Protein AF-A0AAV0V4K8-F1 (afdb_monomer_lite)

Organism: NCBI:txid86335

Structure (mmCIF, N/CA/C/O backbone):
data_AF-A0AAV0V4K8-F1
#
_entry.id   AF-A0AAV0V4K8-F1
#
loop_
_atom_site.group_PDB
_atom_site.id
_atom_site.type_symbol
_atom_site.label_atom_id
_atom_site.label_alt_id
_atom_site.label_comp_id
_atom_site.label_asym_id
_atom_site.label_entity_id
_atom_site.label_seq_id
_atom_site.pdbx_PDB_ins_code
_atom_site.Cartn_x
_atom_site.Cartn_y
_atom_site.Cartn_z
_atom_site.occupancy
_atom_site.B_iso_or_equiv
_atom_site.auth_seq_id
_atom_site.auth_comp_id
_atom_site.auth_asym_id
_atom_site.auth_atom_id
_atom_site.pdbx_PDB_model_num
ATOM 1 N N . MET A 1 1 ? 15.817 -17.414 -9.334 1.00 59.19 1 MET A N 1
ATOM 2 C CA . MET A 1 1 ? 16.317 -16.068 -8.995 1.00 59.19 1 MET A CA 1
ATOM 3 C C . MET A 1 1 ? 16.742 -16.080 -7.542 1.00 59.19 1 MET A C 1
ATOM 5 O O . MET A 1 1 ? 15.891 -16.007 -6.660 1.00 59.19 1 MET A O 1
ATOM 9 N N . HIS A 1 2 ? 18.036 -16.239 -7.301 1.00 65.25 2 HIS A N 1
ATOM 10 C CA . HIS A 1 2 ? 18.605 -16.171 -5.960 1.00 65.25 2 HIS A CA 1
ATOM 11 C C . HIS A 1 2 ? 19.599 -15.018 -5.945 1.00 65.25 2 HIS A C 1
ATOM 13 O O . HIS A 1 2 ? 20.641 -15.087 -6.594 1.00 65.25 2 HIS A O 1
ATOM 19 N N . LEU A 1 3 ? 19.271 -13.957 -5.207 1.00 64.94 3 LEU A N 1
ATOM 20 C CA . LEU A 1 3 ? 20.060 -12.724 -5.190 1.00 64.94 3 LEU A CA 1
ATOM 21 C C . LEU A 1 3 ? 21.492 -12.936 -4.676 1.00 64.94 3 LEU A C 1
ATOM 23 O O . LEU A 1 3 ? 22.382 -12.173 -5.051 1.00 64.94 3 LEU A O 1
ATOM 27 N N . SER A 1 4 ? 21.704 -13.972 -3.857 1.00 60.19 4 SER A N 1
ATOM 28 C CA . SER A 1 4 ? 22.998 -14.377 -3.297 1.00 60.19 4 SER A CA 1
ATOM 29 C C . SER A 1 4 ? 23.918 -15.071 -4.310 1.00 60.19 4 SER A C 1
ATOM 31 O O . SER A 1 4 ? 25.133 -14.900 -4.249 1.00 60.19 4 SER A O 1
ATOM 33 N N . HIS A 1 5 ? 23.367 -15.816 -5.274 1.00 60.59 5 HIS A N 1
ATOM 34 C CA . HIS A 1 5 ? 24.159 -16.576 -6.251 1.00 60.59 5 HIS A CA 1
ATOM 35 C C . HIS A 1 5 ? 24.480 -15.772 -7.523 1.00 60.59 5 HIS A C 1
ATOM 37 O O . HIS A 1 5 ? 25.484 -16.032 -8.181 1.00 60.59 5 HIS A O 1
ATOM 43 N N . GLU A 1 6 ? 23.680 -14.753 -7.850 1.00 74.06 6 GLU A N 1
ATOM 44 C CA . GLU A 1 6 ? 23.777 -13.976 -9.097 1.00 74.06 6 GLU A CA 1
ATOM 45 C C . GLU A 1 6 ? 24.253 -12.531 -8.839 1.00 74.06 6 GLU A C 1
ATOM 47 O O . GLU A 1 6 ? 23.611 -11.554 -9.230 1.00 74.06 6 GLU A O 1
ATOM 52 N N . ARG A 1 7 ? 25.403 -12.368 -8.164 1.00 76.19 7 ARG A N 1
ATOM 53 C CA . ARG A 1 7 ? 25.916 -11.062 -7.687 1.00 76.19 7 ARG A CA 1
ATOM 54 C C . ARG A 1 7 ? 25.974 -9.972 -8.764 1.00 76.19 7 ARG A C 1
ATOM 56 O O . ARG A 1 7 ? 25.646 -8.816 -8.491 1.00 76.19 7 ARG A O 1
ATOM 63 N N . GLU A 1 8 ? 26.392 -10.317 -9.980 1.00 80.75 8 GLU A N 1
ATOM 64 C CA . GLU A 1 8 ? 26.460 -9.361 -11.089 1.00 80.75 8 GLU A CA 1
ATOM 65 C C . GLU A 1 8 ? 25.064 -8.879 -11.508 1.00 80.75 8 GLU A C 1
ATOM 67 O O . GLU A 1 8 ? 24.850 -7.678 -11.692 1.00 80.75 8 GLU A O 1
ATOM 72 N N . GLN A 1 9 ? 24.092 -9.790 -11.590 1.00 82.44 9 GLN A N 1
ATOM 73 C CA . GLN A 1 9 ? 22.707 -9.442 -11.887 1.00 82.44 9 GLN A CA 1
ATOM 74 C C . GLN A 1 9 ? 22.125 -8.565 -10.775 1.00 82.44 9 GLN A C 1
ATOM 76 O O . GLN A 1 9 ? 21.565 -7.514 -11.077 1.00 82.44 9 GLN A O 1
ATOM 81 N N . THR A 1 10 ? 22.330 -8.922 -9.504 1.00 83.94 10 THR A N 1
ATOM 82 C CA . THR A 1 10 ? 21.908 -8.115 -8.346 1.00 83.94 10 THR A CA 1
ATOM 83 C C . THR A 1 10 ? 22.483 -6.696 -8.411 1.00 83.94 10 THR A C 1
ATOM 85 O O . THR A 1 10 ? 21.748 -5.724 -8.238 1.00 83.94 10 THR A O 1
ATOM 88 N N . CYS A 1 11 ? 23.767 -6.547 -8.754 1.00 85.19 11 CYS A N 1
ATOM 89 C CA . CYS A 1 11 ? 24.412 -5.246 -8.951 1.00 85.19 11 CYS A CA 1
ATOM 90 C C . CYS A 1 11 ? 23.755 -4.430 -10.078 1.00 85.19 11 CYS A C 1
ATOM 92 O O . CYS A 1 11 ? 23.438 -3.252 -9.896 1.00 85.19 11 CYS A O 1
ATOM 94 N N . ARG A 1 12 ? 23.485 -5.042 -11.237 1.00 85.88 12 ARG A N 1
ATOM 95 C CA . ARG A 1 12 ? 22.778 -4.371 -12.344 1.00 85.88 12 ARG A CA 1
ATOM 96 C C . ARG A 1 12 ? 21.362 -3.948 -11.931 1.00 85.88 12 ARG A C 1
ATOM 98 O O . ARG A 1 12 ? 20.949 -2.821 -12.208 1.00 85.88 12 ARG A O 1
ATOM 105 N N . MET A 1 13 ? 20.645 -4.823 -11.227 1.00 88.19 13 MET A N 1
ATOM 106 C CA . MET A 1 13 ? 19.292 -4.563 -10.732 1.00 88.19 13 MET A CA 1
ATOM 107 C C . MET A 1 13 ? 19.249 -3.431 -9.706 1.00 88.19 13 MET A C 1
ATOM 109 O O . MET A 1 13 ? 18.347 -2.597 -9.759 1.00 88.19 13 MET A O 1
ATOM 113 N N . HIS A 1 14 ? 20.252 -3.330 -8.838 1.00 89.19 14 HIS A N 1
ATOM 114 C CA . HIS A 1 14 ? 20.401 -2.206 -7.921 1.00 89.19 14 HIS A CA 1
ATOM 115 C C . HIS A 1 14 ? 20.561 -0.876 -8.632 1.00 89.19 14 HIS A C 1
ATOM 117 O O . HIS A 1 14 ? 19.810 0.053 -8.349 1.00 89.19 14 HIS A O 1
ATOM 123 N N . HIS A 1 15 ? 21.488 -0.787 -9.587 1.00 87.56 15 HIS A N 1
ATOM 124 C CA . HIS A 1 15 ? 21.680 0.440 -10.357 1.00 87.56 15 HIS A CA 1
ATOM 125 C C . HIS A 1 15 ? 20.392 0.839 -11.091 1.00 87.56 15 HIS A C 1
ATOM 127 O O . HIS A 1 15 ? 20.041 2.020 -11.116 1.00 87.56 15 HIS A O 1
ATOM 133 N N . ARG A 1 16 ? 19.647 -0.139 -11.632 1.00 88.56 16 ARG A N 1
ATOM 134 C CA . ARG A 1 16 ? 18.329 0.088 -12.247 1.00 88.56 16 ARG A CA 1
ATOM 135 C C . ARG A 1 16 ? 17.317 0.628 -11.233 1.00 88.56 16 ARG A C 1
ATOM 137 O O . ARG A 1 16 ? 16.663 1.631 -11.506 1.00 88.56 16 ARG A O 1
ATOM 144 N N . ALA A 1 17 ? 17.210 -0.002 -10.065 1.00 90.31 17 ALA A N 1
ATOM 145 C CA . ALA A 1 17 ? 16.278 0.404 -9.018 1.00 90.31 17 ALA A CA 1
ATOM 146 C C . ALA A 1 17 ? 16.607 1.791 -8.448 1.00 90.31 17 ALA A C 1
ATOM 148 O O . ALA A 1 17 ? 15.699 2.599 -8.268 1.00 90.31 17 ALA A O 1
ATOM 149 N N . MET A 1 18 ? 17.886 2.093 -8.213 1.00 88.75 18 MET A N 1
ATOM 150 C CA . MET A 1 18 ? 18.332 3.399 -7.723 1.00 88.75 18 MET A CA 1
ATOM 151 C C . MET A 1 18 ? 18.089 4.503 -8.748 1.00 88.75 18 MET A C 1
ATOM 153 O O . MET A 1 18 ? 17.586 5.557 -8.373 1.00 88.75 18 MET A O 1
ATOM 157 N N . ARG A 1 19 ? 18.350 4.251 -10.039 1.00 89.31 19 ARG A N 1
ATOM 158 C CA . ARG A 1 19 ? 18.000 5.194 -11.112 1.00 89.31 19 ARG A CA 1
ATOM 159 C C . ARG A 1 19 ? 16.501 5.491 -11.118 1.00 89.31 19 ARG A C 1
ATOM 161 O O . ARG A 1 19 ? 16.120 6.653 -11.105 1.00 89.31 19 ARG A O 1
ATOM 168 N N . GLN A 1 20 ? 15.664 4.455 -11.036 1.00 89.50 20 GLN A N 1
ATOM 169 C CA . GLN A 1 20 ? 14.213 4.629 -10.965 1.00 89.50 20 GLN A CA 1
ATOM 170 C C . GLN A 1 20 ? 13.782 5.441 -9.733 1.00 89.50 20 GLN A C 1
ATOM 172 O O . GLN A 1 20 ? 12.915 6.304 -9.847 1.00 89.50 20 GLN A O 1
ATOM 177 N N . ILE A 1 21 ? 14.385 5.198 -8.564 1.00 90.56 21 ILE A N 1
ATOM 178 C CA . ILE A 1 21 ? 14.115 5.984 -7.351 1.00 90.56 21 ILE A CA 1
ATOM 179 C C . ILE A 1 21 ? 14.488 7.452 -7.571 1.00 90.56 21 ILE A C 1
ATOM 181 O O . ILE A 1 21 ? 13.676 8.324 -7.277 1.00 90.56 21 ILE A O 1
ATOM 185 N N . THR A 1 22 ? 15.674 7.734 -8.114 1.00 87.81 22 THR A N 1
ATOM 186 C CA . THR A 1 22 ? 16.129 9.102 -8.401 1.00 87.81 22 THR A CA 1
ATOM 187 C C . THR A 1 22 ? 15.216 9.812 -9.399 1.00 87.81 22 THR A C 1
ATOM 189 O O . THR A 1 22 ? 14.825 10.952 -9.154 1.00 87.81 22 THR A O 1
ATOM 192 N N . ASP A 1 23 ? 14.810 9.139 -10.477 1.00 85.19 23 ASP A N 1
ATOM 193 C CA . ASP A 1 23 ? 13.896 9.700 -11.476 1.00 85.19 23 ASP A CA 1
ATOM 194 C C . ASP A 1 23 ? 12.539 10.051 -10.845 1.00 85.19 23 ASP A C 1
ATOM 196 O O . ASP A 1 23 ? 12.003 11.143 -11.048 1.00 85.19 23 ASP A O 1
ATOM 200 N N . VAL A 1 24 ? 11.997 9.149 -10.019 1.00 87.69 24 VAL A N 1
ATOM 201 C CA . VAL A 1 24 ? 10.725 9.368 -9.318 1.00 87.69 24 VAL A CA 1
ATOM 202 C C . VAL A 1 24 ? 10.842 10.476 -8.271 1.00 87.69 24 VAL A C 1
ATOM 204 O O . VAL A 1 24 ? 9.938 11.306 -8.177 1.00 87.69 24 VAL A O 1
ATOM 207 N N . LEU A 1 25 ? 11.948 10.552 -7.525 1.00 86.12 25 LEU A N 1
ATOM 208 C CA . LEU A 1 25 ? 12.220 11.666 -6.614 1.00 86.12 25 LEU A CA 1
ATOM 209 C C . LEU A 1 25 ? 12.273 12.997 -7.370 1.00 86.12 25 LEU A C 1
ATOM 211 O O . LEU A 1 25 ? 11.663 13.962 -6.920 1.00 86.12 25 LEU A O 1
ATOM 215 N N . GLY A 1 26 ? 12.900 13.046 -8.548 1.00 80.56 26 GLY A N 1
ATOM 216 C CA . GLY A 1 26 ? 12.894 14.229 -9.413 1.00 80.56 26 GLY A CA 1
ATOM 217 C C . GLY A 1 26 ? 11.479 14.669 -9.807 1.00 80.56 26 GLY A C 1
ATOM 218 O O . GLY A 1 26 ? 11.146 15.853 -9.688 1.00 80.56 26 GLY A O 1
ATOM 219 N N . ILE A 1 27 ? 10.616 13.717 -10.183 1.00 79.56 27 ILE A N 1
ATOM 220 C CA . ILE A 1 27 ? 9.192 13.976 -10.464 1.00 79.56 27 ILE A CA 1
ATOM 221 C C . ILE A 1 27 ? 8.488 14.538 -9.219 1.00 79.56 27 ILE A C 1
ATOM 223 O O . ILE A 1 27 ? 7.732 15.505 -9.332 1.00 79.56 27 ILE A O 1
ATOM 227 N N . CYS A 1 28 ? 8.729 13.962 -8.037 1.00 77.19 28 CYS A N 1
ATOM 228 C CA . CYS A 1 28 ? 8.030 14.329 -6.801 1.00 77.19 28 CYS A CA 1
ATOM 229 C C . CYS A 1 28 ? 8.501 15.662 -6.198 1.00 77.19 28 CYS A C 1
ATOM 231 O O . CYS A 1 28 ? 7.675 16.411 -5.678 1.00 77.19 28 CYS A O 1
ATOM 233 N N . LEU A 1 29 ? 9.806 15.946 -6.250 1.00 67.69 29 LEU A N 1
ATOM 234 C CA . LEU A 1 29 ? 10.442 17.069 -5.553 1.00 67.69 29 LEU A CA 1
ATOM 235 C C . LEU A 1 29 ? 10.598 18.312 -6.437 1.00 67.69 29 LEU A C 1
ATOM 237 O O . LEU A 1 29 ? 10.367 19.426 -5.973 1.00 67.69 29 LEU A O 1
ATOM 241 N N . ASN A 1 30 ? 10.963 18.137 -7.711 1.00 60.09 30 ASN A N 1
ATOM 242 C CA . ASN A 1 30 ? 11.445 19.238 -8.555 1.00 60.09 30 ASN A CA 1
ATOM 243 C C . ASN A 1 30 ? 10.480 19.619 -9.687 1.00 60.09 30 ASN A C 1
ATOM 245 O O . ASN A 1 30 ? 10.595 20.704 -10.268 1.00 60.09 30 ASN A O 1
ATOM 249 N N . SER A 1 31 ? 9.513 18.759 -10.016 1.00 57.28 31 SER A N 1
ATOM 250 C CA . SER A 1 31 ? 8.588 19.008 -11.120 1.00 57.28 31 SER A CA 1
ATOM 251 C C . SER A 1 31 ? 7.270 19.617 -10.630 1.00 57.28 31 SER A C 1
ATOM 253 O O . SER A 1 31 ? 6.543 19.063 -9.804 1.00 57.28 31 SER A O 1
ATOM 255 N N . THR A 1 32 ? 6.888 20.773 -11.179 1.00 59.06 32 THR A N 1
ATOM 256 C CA . THR A 1 32 ? 5.479 21.172 -11.093 1.00 59.06 32 THR A CA 1
ATOM 257 C C . THR A 1 32 ? 4.708 20.324 -12.094 1.00 59.06 32 THR A C 1
ATOM 259 O O . THR A 1 32 ? 5.030 20.345 -13.283 1.00 59.06 32 THR A O 1
ATOM 262 N N . ARG A 1 33 ? 3.634 19.663 -11.657 1.00 66.69 33 ARG A N 1
ATOM 263 C CA . ARG A 1 33 ? 2.799 18.794 -12.512 1.00 66.69 33 ARG A CA 1
ATOM 264 C C . ARG A 1 33 ? 2.308 19.475 -13.806 1.00 66.69 33 ARG A C 1
ATOM 266 O O . ARG A 1 33 ? 2.064 18.803 -14.801 1.00 66.69 33 ARG A O 1
ATOM 273 N N . ARG A 1 34 ? 2.218 20.815 -13.814 1.00 56.38 34 ARG A N 1
ATOM 274 C CA . ARG A 1 34 ? 1.877 21.637 -14.993 1.00 56.38 34 ARG A CA 1
ATOM 275 C C . ARG A 1 34 ? 2.987 21.692 -16.056 1.00 56.38 34 ARG A C 1
ATOM 277 O O . ARG A 1 34 ? 2.667 21.679 -17.236 1.00 56.38 34 ARG A O 1
ATOM 284 N N . LYS A 1 35 ? 4.266 21.737 -15.655 1.00 58.00 35 LYS A N 1
ATOM 285 C CA . LYS A 1 35 ? 5.425 21.806 -16.575 1.00 58.00 35 LYS A CA 1
ATOM 286 C C . LYS A 1 35 ? 5.620 20.512 -17.365 1.00 58.00 35 LYS A C 1
ATOM 288 O O . LYS A 1 35 ? 6.110 20.543 -18.482 1.00 58.00 35 LYS A O 1
ATOM 293 N N . GLU A 1 36 ? 5.204 19.388 -16.793 1.00 62.88 36 GLU A N 1
ATOM 294 C CA . GLU A 1 36 ? 5.382 18.059 -17.376 1.00 62.88 36 GLU A CA 1
ATOM 295 C C . GLU A 1 36 ? 4.147 17.511 -18.118 1.00 62.88 36 GLU A C 1
ATOM 297 O O . GLU A 1 36 ? 4.106 16.324 -18.434 1.00 62.88 36 GLU A O 1
ATOM 302 N N . GLN A 1 37 ? 3.139 18.348 -18.394 1.00 73.25 37 GLN A N 1
ATOM 303 C CA . GLN A 1 37 ? 1.920 17.958 -19.124 1.00 73.25 37 GLN A CA 1
ATOM 304 C C . GLN A 1 37 ? 1.151 16.773 -18.492 1.00 73.25 37 GLN A C 1
ATOM 306 O O . GLN A 1 37 ? 0.547 15.954 -19.187 1.00 73.25 37 GLN A O 1
ATOM 311 N N . TRP A 1 38 ? 1.130 16.669 -17.159 1.00 82.75 38 TRP A N 1
ATOM 312 C CA . TRP A 1 38 ? 0.330 15.651 -16.472 1.00 82.75 38 TRP A CA 1
ATOM 313 C C . TRP A 1 38 ? -1.171 15.945 -16.594 1.00 82.75 38 TRP A C 1
ATOM 315 O O . TRP A 1 38 ? -1.650 17.008 -16.195 1.00 82.75 38 TRP A O 1
ATOM 325 N N . SER A 1 39 ? -1.938 14.965 -17.068 1.00 85.69 39 SER A N 1
ATOM 326 C CA . SER A 1 39 ? -3.401 15.008 -17.101 1.00 85.69 39 SER A CA 1
ATOM 327 C C . SER A 1 39 ? -3.977 14.576 -15.754 1.00 85.69 39 SER A C 1
ATOM 329 O O . SER A 1 39 ? -3.739 13.457 -15.300 1.00 85.69 39 SER A O 1
ATOM 331 N N . CYS A 1 40 ? -4.747 15.447 -15.102 1.00 88.00 40 CYS A N 1
ATOM 332 C CA . CYS A 1 40 ? -5.423 15.140 -13.841 1.00 88.00 40 CYS A CA 1
ATOM 333 C C . CYS A 1 40 ? -6.625 14.218 -14.101 1.00 88.00 40 CYS A C 1
ATOM 335 O O . CYS A 1 40 ? -7.561 14.612 -14.790 1.00 88.00 40 CYS A O 1
ATOM 337 N N . LEU A 1 41 ? -6.602 13.001 -13.557 1.00 87.06 41 LEU A N 1
ATOM 338 C CA . LEU A 1 41 ? -7.680 12.016 -13.703 1.00 87.06 41 LEU A CA 1
ATOM 339 C C . LEU A 1 41 ? -8.665 12.040 -12.531 1.00 87.06 41 LEU A C 1
ATOM 341 O O . LEU A 1 41 ? -9.839 11.730 -12.709 1.00 87.06 41 LEU A O 1
ATOM 345 N N . ARG A 1 42 ? -8.174 12.348 -11.326 1.00 86.25 42 ARG A N 1
ATOM 346 C CA . ARG A 1 42 ? -8.964 12.457 -10.094 1.00 86.25 42 ARG A CA 1
ATOM 347 C C . ARG A 1 42 ? -8.278 13.437 -9.148 1.00 86.25 42 ARG A C 1
ATOM 349 O O . ARG A 1 42 ? -7.053 13.422 -9.050 1.00 86.25 42 ARG A O 1
ATOM 356 N N . ARG A 1 43 ? -9.057 14.254 -8.447 1.00 86.56 43 ARG A N 1
ATOM 357 C CA . ARG A 1 43 ? -8.577 15.106 -7.358 1.00 86.56 43 ARG A CA 1
ATOM 358 C C . ARG A 1 43 ? -9.656 15.182 -6.290 1.00 86.56 43 ARG A C 1
ATOM 360 O O . ARG A 1 43 ? -10.694 15.797 -6.513 1.00 86.56 43 ARG A O 1
ATOM 367 N N . ASP A 1 44 ? -9.362 14.581 -5.151 1.00 84.62 44 ASP A N 1
ATOM 368 C CA . ASP A 1 44 ? -10.126 14.703 -3.918 1.00 84.62 44 ASP A CA 1
ATOM 369 C C . ASP A 1 44 ? -9.328 15.587 -2.936 1.00 84.62 44 ASP A C 1
ATOM 371 O O . ASP A 1 44 ? -8.240 16.064 -3.256 1.00 84.62 44 ASP A O 1
ATOM 375 N N . LYS A 1 45 ? -9.854 15.837 -1.728 1.00 79.31 45 LYS A N 1
ATOM 376 C CA . LYS A 1 45 ? -9.217 16.741 -0.747 1.00 79.31 45 LYS A CA 1
ATOM 377 C C . LYS A 1 45 ? -7.779 16.339 -0.380 1.00 79.31 45 LYS A C 1
ATOM 379 O O . LYS A 1 45 ? -6.958 17.214 -0.124 1.00 79.31 45 LYS A O 1
ATOM 384 N N . HIS A 1 46 ? -7.506 15.037 -0.324 1.00 80.38 46 HIS A N 1
ATOM 385 C CA . HIS A 1 46 ? -6.211 14.490 0.086 1.00 80.38 46 HIS A CA 1
ATOM 386 C C . HIS A 1 46 ? -5.577 13.605 -0.996 1.00 80.38 46 HIS A C 1
ATOM 388 O O . HIS A 1 46 ? -4.364 13.634 -1.134 1.00 80.38 46 HIS A O 1
ATOM 394 N N . GLU A 1 47 ? -6.371 12.893 -1.806 1.00 88.69 47 GLU A N 1
ATOM 395 C CA . GLU A 1 47 ? -5.889 11.979 -2.852 1.00 88.69 47 GLU A CA 1
ATOM 396 C C . GLU A 1 47 ? -5.974 12.615 -4.247 1.00 88.69 47 GLU A C 1
ATOM 398 O O . GLU A 1 47 ? -7.030 13.080 -4.679 1.00 88.69 47 GLU A O 1
ATOM 403 N N . GLU A 1 48 ? -4.883 12.565 -5.003 1.00 91.12 48 GLU A N 1
ATOM 404 C CA . GLU A 1 48 ? -4.816 13.043 -6.381 1.00 91.12 48 GLU A CA 1
ATOM 405 C C . GLU A 1 48 ? -4.230 11.970 -7.295 1.00 91.12 48 GLU A C 1
ATOM 407 O O . GLU A 1 48 ? -3.277 11.287 -6.928 1.00 91.12 48 GLU A O 1
ATOM 412 N N . LEU A 1 49 ? -4.766 11.842 -8.510 1.00 91.50 49 LEU A N 1
ATOM 413 C CA . LEU A 1 49 ? -4.278 10.921 -9.531 1.00 91.50 49 LEU A CA 1
ATOM 414 C C . LEU A 1 49 ? -4.044 11.657 -10.843 1.00 91.50 49 LEU A C 1
ATOM 416 O O . LEU A 1 49 ? -4.948 12.284 -11.401 1.00 91.50 49 LEU A O 1
ATOM 420 N N . TYR A 1 50 ? -2.854 11.465 -11.388 1.00 89.62 50 TYR A N 1
ATOM 421 C CA . TYR A 1 50 ? -2.419 12.016 -12.656 1.00 89.62 50 TYR A CA 1
ATOM 422 C C . TYR A 1 50 ? -1.976 10.911 -13.608 1.00 89.62 50 TYR A C 1
ATOM 424 O O . TYR A 1 50 ? -1.542 9.840 -13.181 1.00 89.62 50 TYR A O 1
ATOM 432 N N . ALA A 1 51 ? -2.059 11.194 -14.905 1.00 88.69 51 ALA A N 1
ATOM 433 C CA . ALA A 1 51 ? -1.472 10.370 -15.947 1.00 88.69 51 ALA A CA 1
ATOM 434 C C . ALA A 1 51 ? -0.674 11.211 -16.942 1.00 88.69 51 ALA A C 1
ATOM 436 O O . ALA A 1 51 ? -1.085 12.314 -17.302 1.00 88.69 51 ALA A O 1
ATOM 437 N N . LYS A 1 52 ? 0.442 10.667 -17.418 1.00 85.12 52 LYS A N 1
ATOM 438 C CA . LYS A 1 52 ? 1.267 11.250 -18.477 1.00 85.12 52 LYS A CA 1
ATOM 439 C C . LYS A 1 52 ? 1.514 10.189 -19.539 1.00 85.12 52 LYS A C 1
ATOM 441 O O . LYS A 1 52 ? 1.819 9.042 -19.208 1.00 85.12 52 LYS A O 1
ATOM 446 N N . ARG A 1 53 ? 1.328 10.564 -20.802 1.00 78.31 53 ARG A N 1
ATOM 447 C CA . ARG A 1 53 ? 1.650 9.722 -21.958 1.00 78.31 53 ARG A CA 1
ATOM 448 C C . ARG A 1 53 ? 2.964 10.201 -22.553 1.00 78.31 53 ARG A C 1
ATOM 450 O O . ARG A 1 53 ? 3.221 11.401 -22.543 1.00 78.31 53 ARG A O 1
ATOM 457 N N . THR A 1 54 ? 3.787 9.281 -23.039 1.00 70.56 54 THR A N 1
ATOM 458 C CA . THR A 1 54 ? 4.970 9.632 -23.829 1.00 70.56 54 THR A CA 1
ATOM 459 C C . THR A 1 54 ? 4.672 9.441 -25.310 1.00 70.56 54 THR A C 1
ATOM 461 O O . THR A 1 54 ? 4.225 8.373 -25.737 1.00 70.56 54 THR A O 1
ATOM 464 N N . ASP A 1 55 ? 4.930 10.483 -26.097 1.00 56.62 55 ASP A N 1
ATOM 465 C CA . ASP A 1 55 ? 4.787 10.451 -27.550 1.00 56.62 55 ASP A CA 1
ATOM 466 C C . ASP A 1 55 ? 6.060 9.863 -28.169 1.00 56.62 55 ASP A C 1
ATOM 468 O O . ASP A 1 55 ? 6.964 10.576 -28.595 1.00 56.62 55 ASP A O 1
ATOM 472 N N . GLN A 1 56 ? 6.164 8.535 -28.193 1.00 53.25 56 GLN A N 1
ATOM 473 C CA . GLN A 1 56 ? 7.108 7.850 -29.076 1.00 53.25 56 GLN A CA 1
ATOM 474 C C . GLN A 1 56 ? 6.326 7.093 -30.144 1.00 53.25 56 GLN A C 1
ATOM 476 O O . GLN A 1 56 ? 5.822 6.011 -29.871 1.00 53.25 56 GLN A O 1
ATOM 481 N N . GLY A 1 57 ? 6.208 7.726 -31.320 1.00 47.41 57 GLY A N 1
ATOM 482 C CA . GLY A 1 57 ? 6.122 7.216 -32.705 1.00 47.41 57 GLY A CA 1
ATOM 483 C C . GLY A 1 57 ? 5.542 5.840 -33.069 1.00 47.41 57 GLY A C 1
ATOM 484 O O . GLY A 1 57 ? 5.707 5.431 -34.212 1.00 47.41 57 GLY A O 1
ATOM 485 N N . VAL A 1 58 ? 4.881 5.106 -32.178 1.00 46.25 58 VAL A N 1
ATOM 486 C CA . VAL A 1 58 ? 4.370 3.759 -32.440 1.00 46.25 58 VAL A CA 1
ATOM 487 C C . VAL A 1 58 ? 2.859 3.778 -32.287 1.00 46.25 58 VAL A C 1
ATOM 489 O O . VAL A 1 58 ? 2.324 4.015 -31.204 1.00 46.25 58 VAL A O 1
ATOM 492 N N . ILE A 1 59 ? 2.181 3.471 -33.391 1.00 43.69 59 ILE A N 1
ATOM 493 C CA . ILE A 1 59 ? 0.734 3.585 -33.634 1.00 43.69 59 ILE A CA 1
ATOM 494 C C . ILE A 1 59 ? -0.133 2.768 -32.635 1.00 43.69 59 ILE A C 1
ATOM 496 O O . ILE A 1 59 ? -1.349 2.893 -32.643 1.00 43.69 59 ILE A O 1
ATOM 500 N N . ASN A 1 60 ? 0.456 2.005 -31.697 1.00 46.50 60 ASN A N 1
ATOM 501 C CA . ASN A 1 60 ? -0.263 1.225 -30.674 1.00 46.50 60 ASN A CA 1
ATOM 502 C C . ASN A 1 60 ? 0.406 1.134 -29.271 1.00 46.50 60 ASN A C 1
ATOM 504 O O . ASN A 1 60 ? -0.038 0.331 -28.447 1.00 46.50 60 ASN A O 1
ATOM 508 N N . GLY A 1 61 ? 1.445 1.928 -28.953 1.00 51.31 61 GLY A N 1
ATOM 509 C CA . GLY A 1 61 ? 2.397 1.582 -27.872 1.00 51.31 61 GLY A CA 1
ATOM 510 C C . GLY A 1 61 ? 2.817 2.654 -26.854 1.00 51.31 61 GLY A C 1
ATOM 511 O O . GLY A 1 61 ? 3.813 2.439 -26.177 1.00 51.31 61 GLY A O 1
ATOM 512 N N . SER A 1 62 ? 2.119 3.788 -26.708 1.00 57.53 62 SER A N 1
ATOM 513 C CA . SER A 1 62 ? 2.561 4.861 -25.791 1.00 57.53 62 SER A CA 1
ATOM 514 C C . SER A 1 62 ? 2.686 4.388 -24.330 1.00 57.53 62 SER A C 1
ATOM 516 O O . SER A 1 62 ? 1.697 3.883 -23.768 1.00 57.53 62 SER A O 1
ATOM 518 N N . SER A 1 63 ? 3.839 4.620 -23.693 1.00 64.94 63 SER A N 1
ATOM 519 C CA . SER A 1 63 ? 4.010 4.416 -22.251 1.00 64.94 63 SER A CA 1
ATOM 520 C C . SER A 1 63 ? 3.088 5.334 -21.471 1.00 64.94 63 SER A C 1
ATOM 522 O O . SER A 1 63 ? 2.868 6.492 -21.840 1.00 64.94 63 SER A O 1
ATOM 524 N N . ILE A 1 64 ? 2.532 4.807 -20.382 1.00 75.00 64 ILE A N 1
ATOM 525 C CA . ILE A 1 64 ? 1.687 5.588 -19.484 1.00 75.00 64 ILE A CA 1
ATOM 526 C C . ILE A 1 64 ? 2.295 5.550 -18.097 1.00 75.00 64 ILE A C 1
ATOM 528 O O . ILE A 1 64 ? 2.482 4.481 -17.510 1.00 75.00 64 ILE A O 1
ATOM 532 N N . TYR A 1 65 ? 2.540 6.746 -17.582 1.00 86.00 65 TYR A N 1
ATOM 533 C CA . TYR A 1 65 ? 2.921 6.983 -16.207 1.00 86.00 65 TYR A CA 1
ATOM 534 C C . TYR A 1 65 ? 1.671 7.361 -15.431 1.00 86.00 65 TYR A C 1
ATOM 536 O O . TYR A 1 65 ? 0.924 8.244 -15.857 1.00 86.00 65 TYR A O 1
ATOM 544 N N . TYR A 1 66 ? 1.452 6.711 -14.295 1.00 90.81 66 TYR A N 1
ATOM 545 C CA . TYR A 1 66 ? 0.489 7.154 -13.297 1.00 90.81 66 TYR A CA 1
ATOM 546 C C . TYR A 1 66 ? 1.242 7.706 -12.100 1.00 90.81 66 TYR A C 1
ATOM 548 O O . TYR A 1 66 ? 2.186 7.074 -11.637 1.00 90.81 66 TYR A O 1
ATOM 556 N N . LEU A 1 67 ? 0.791 8.850 -11.598 1.00 92.31 67 LEU A N 1
ATOM 557 C CA . LEU A 1 67 ? 1.267 9.454 -10.361 1.00 92.31 67 LEU A CA 1
ATOM 558 C C . LEU A 1 67 ? 0.066 9.617 -9.435 1.00 92.31 67 LEU A C 1
ATOM 560 O O . LEU A 1 67 ? -0.856 10.369 -9.756 1.00 92.31 67 LEU A O 1
ATOM 564 N N . ALA A 1 68 ? 0.077 8.918 -8.307 1.00 93.44 68 ALA A N 1
ATOM 565 C CA . ALA A 1 68 ? -0.875 9.129 -7.228 1.00 93.44 68 ALA A CA 1
ATOM 566 C C . ALA A 1 68 ? -0.181 9.846 -6.070 1.00 93.44 68 ALA A C 1
ATOM 568 O O . ALA A 1 68 ? 0.943 9.497 -5.714 1.00 93.44 68 ALA A O 1
ATOM 569 N N . VAL A 1 69 ? -0.840 10.840 -5.486 1.00 92.81 69 VAL A N 1
ATOM 570 C CA . VAL A 1 69 ? -0.330 11.581 -4.329 1.00 92.81 69 VAL A CA 1
ATOM 571 C C . VAL A 1 69 ? -1.397 11.601 -3.250 1.00 92.81 69 VAL A C 1
ATOM 573 O O . VAL A 1 69 ? -2.572 11.777 -3.561 1.00 92.81 69 VAL A O 1
ATOM 576 N N . ASN A 1 70 ? -0.994 11.391 -2.001 1.00 94.31 70 ASN A N 1
ATOM 577 C CA . ASN A 1 70 ? -1.878 11.498 -0.848 1.00 94.31 70 ASN A CA 1
ATOM 578 C C . ASN A 1 70 ? -1.134 12.036 0.379 1.00 94.31 70 ASN A C 1
ATOM 580 O O . ASN A 1 70 ? 0.097 12.062 0.411 1.00 94.31 70 ASN A O 1
ATOM 584 N N . GLU A 1 71 ? -1.877 12.426 1.406 1.00 93.56 71 GLU A N 1
ATOM 585 C CA . GLU A 1 71 ? -1.349 12.640 2.751 1.00 93.56 71 GLU A CA 1
ATOM 586 C C . GLU A 1 71 ? -1.875 11.563 3.700 1.00 93.56 71 GLU A C 1
ATOM 588 O O . GLU A 1 71 ? -3.022 11.133 3.583 1.00 93.56 71 GLU A O 1
ATOM 593 N N . ALA A 1 72 ? -1.036 11.136 4.640 1.00 93.56 72 ALA A N 1
ATOM 594 C CA . ALA A 1 72 ? -1.387 10.146 5.652 1.00 93.56 72 ALA A CA 1
ATOM 595 C C . ALA A 1 72 ? -1.049 10.650 7.056 1.00 93.56 72 ALA A C 1
ATOM 597 O O . ALA A 1 72 ? 0.040 11.178 7.290 1.00 93.56 72 ALA A O 1
ATOM 598 N N . SER A 1 73 ? -1.973 10.445 7.991 1.00 94.56 73 SER A N 1
ATOM 599 C CA . SER A 1 73 ? -1.839 10.812 9.405 1.00 94.56 73 SER A CA 1
ATOM 600 C C . SER A 1 73 ? -1.295 9.635 10.226 1.00 94.56 73 SER A C 1
ATOM 602 O O . SER A 1 73 ? -2.008 9.040 11.033 1.00 94.56 73 SER A O 1
ATOM 604 N N . CYS A 1 74 ? -0.045 9.246 9.970 1.00 94.62 74 CYS A N 1
ATOM 605 C CA . CYS A 1 74 ? 0.658 8.173 10.686 1.00 94.62 74 CYS A CA 1
ATOM 606 C C . CYS A 1 74 ? 2.157 8.483 10.812 1.00 94.62 74 CYS A C 1
ATOM 608 O O . CYS A 1 74 ? 2.666 9.369 10.124 1.00 94.62 74 CYS A O 1
ATOM 610 N N . GLY A 1 75 ? 2.851 7.805 11.724 1.00 92.75 75 GLY A N 1
ATOM 611 C CA . GLY A 1 75 ? 4.268 8.020 12.009 1.00 92.75 75 GLY A CA 1
ATOM 612 C C . GLY A 1 75 ? 5.197 7.443 10.941 1.00 92.75 75 GLY A C 1
ATOM 613 O O . GLY A 1 75 ? 4.894 6.429 10.312 1.00 92.75 75 GLY A O 1
ATOM 614 N N . PHE A 1 76 ? 6.365 8.069 10.764 1.00 94.31 76 PHE A N 1
ATOM 615 C CA . PHE A 1 76 ? 7.389 7.612 9.817 1.00 94.31 76 PHE A CA 1
ATOM 616 C C . PHE A 1 76 ? 7.871 6.188 10.127 1.00 94.31 76 PHE A C 1
ATOM 618 O O . PHE A 1 76 ? 7.883 5.342 9.238 1.00 94.31 76 PHE A O 1
ATOM 625 N N . GLU A 1 77 ? 8.192 5.908 11.393 1.00 93.56 77 GLU A N 1
ATOM 626 C CA . GLU A 1 77 ? 8.630 4.576 11.834 1.00 93.56 77 GLU A CA 1
ATOM 627 C C . GLU A 1 77 ? 7.522 3.530 11.667 1.00 93.56 77 GLU A C 1
ATOM 629 O O . GLU A 1 77 ? 7.777 2.405 11.257 1.00 93.56 77 GLU A O 1
ATOM 634 N N . GLU A 1 78 ? 6.265 3.904 11.922 1.00 94.38 78 GLU A N 1
ATOM 635 C CA . GLU A 1 78 ? 5.131 2.993 11.744 1.00 94.38 78 GLU A CA 1
ATOM 636 C C . GLU A 1 78 ? 4.943 2.628 10.257 1.00 94.38 78 GLU A C 1
ATOM 638 O O . GLU A 1 78 ? 4.670 1.474 9.921 1.00 94.38 78 GLU A O 1
ATOM 643 N N . ALA A 1 79 ? 5.126 3.597 9.351 1.00 96.38 79 ALA A N 1
ATOM 644 C CA . ALA A 1 79 ? 5.120 3.354 7.912 1.00 96.38 79 ALA A CA 1
ATOM 645 C C . ALA A 1 79 ? 6.327 2.517 7.463 1.00 96.38 79 ALA A C 1
ATOM 647 O O . ALA A 1 79 ? 6.165 1.626 6.630 1.00 96.38 79 ALA A O 1
ATOM 648 N N . PHE A 1 80 ? 7.514 2.766 8.021 1.00 95.44 80 PHE A N 1
ATOM 649 C CA . PHE A 1 80 ? 8.702 1.953 7.768 1.00 95.44 80 PHE A CA 1
ATOM 650 C C . PHE A 1 80 ? 8.481 0.496 8.183 1.00 95.44 80 PHE A C 1
ATOM 652 O O . PHE A 1 80 ? 8.671 -0.391 7.356 1.00 95.44 80 PHE A O 1
ATOM 659 N N . ASN A 1 81 ? 7.990 0.255 9.399 1.00 93.38 81 ASN A N 1
ATOM 660 C CA . ASN A 1 81 ? 7.734 -1.089 9.921 1.00 93.38 81 ASN A CA 1
ATOM 661 C C . ASN A 1 81 ? 6.720 -1.871 9.077 1.00 93.38 81 ASN A C 1
ATOM 663 O O . ASN A 1 81 ? 6.859 -3.077 8.920 1.00 93.38 81 ASN A O 1
ATOM 667 N N . LEU A 1 82 ? 5.719 -1.198 8.499 1.00 95.00 82 LEU A N 1
ATOM 668 C CA . LEU A 1 82 ? 4.780 -1.838 7.574 1.00 95.00 82 LEU A CA 1
ATOM 669 C C . LEU A 1 82 ? 5.431 -2.202 6.226 1.00 95.00 82 LEU A C 1
ATOM 671 O O . LEU A 1 82 ? 5.063 -3.209 5.625 1.00 95.00 82 LEU A O 1
ATOM 675 N N . LEU A 1 83 ? 6.308 -1.341 5.698 1.00 95.94 83 LEU A N 1
ATOM 676 C CA . LEU A 1 83 ? 6.896 -1.487 4.358 1.00 95.94 83 LEU A CA 1
ATOM 677 C C . LEU A 1 83 ? 8.164 -2.350 4.339 1.00 95.94 83 LEU A C 1
ATOM 679 O O . LEU A 1 83 ? 8.544 -2.855 3.280 1.00 95.94 83 LEU A O 1
ATOM 683 N N . HIS A 1 84 ? 8.826 -2.491 5.483 1.00 93.19 84 HIS A N 1
ATOM 684 C CA . HIS A 1 84 ? 9.949 -3.387 5.689 1.00 93.19 84 HIS A CA 1
ATOM 685 C C . HIS A 1 84 ? 9.446 -4.810 5.943 1.00 93.19 84 HIS A C 1
ATOM 687 O O . HIS A 1 84 ? 8.509 -5.027 6.706 1.00 93.19 84 HIS A O 1
ATOM 693 N N . PHE A 1 85 ? 10.069 -5.786 5.291 1.00 92.94 85 PHE A N 1
ATOM 694 C CA . PHE A 1 85 ? 9.780 -7.199 5.502 1.00 92.94 85 PHE A CA 1
ATOM 695 C C . PHE A 1 85 ? 11.053 -8.028 5.345 1.00 92.94 85 PHE A C 1
ATOM 697 O O . PHE A 1 85 ? 11.897 -7.716 4.506 1.00 92.94 85 PHE A O 1
ATOM 704 N N . ASP A 1 86 ? 11.164 -9.111 6.104 1.00 91.25 86 ASP A N 1
ATOM 705 C CA . ASP A 1 86 ? 12.246 -10.099 6.018 1.00 91.25 86 ASP A CA 1
ATOM 706 C C . ASP A 1 86 ? 11.745 -11.526 5.743 1.00 91.25 86 ASP A C 1
ATOM 708 O O . ASP A 1 86 ? 12.529 -12.444 5.499 1.00 91.25 86 ASP A O 1
ATOM 712 N N . SER A 1 87 ? 10.423 -11.702 5.721 1.00 93.62 87 SER A N 1
ATOM 713 C CA . SER A 1 87 ? 9.760 -12.991 5.586 1.00 93.62 87 SER A CA 1
ATOM 714 C C . SER A 1 87 ? 8.578 -12.927 4.619 1.00 93.62 87 SER A C 1
ATOM 716 O O . SER A 1 87 ? 7.975 -11.880 4.365 1.00 93.62 87 SER A O 1
ATOM 718 N N . THR A 1 88 ? 8.194 -14.091 4.085 1.00 95.50 88 THR A N 1
ATOM 719 C CA . THR A 1 88 ? 7.001 -14.207 3.231 1.00 95.50 88 THR A CA 1
ATOM 720 C C . THR A 1 88 ? 5.724 -13.811 3.981 1.00 95.50 88 THR A C 1
ATOM 722 O O . THR A 1 88 ? 4.829 -13.223 3.375 1.00 95.50 88 THR A O 1
ATOM 725 N N . ALA A 1 89 ? 5.633 -14.091 5.285 1.00 93.56 89 ALA A N 1
ATOM 726 C CA . ALA A 1 89 ? 4.477 -13.729 6.105 1.00 93.56 89 ALA A CA 1
ATOM 727 C C . ALA A 1 89 ? 4.301 -12.203 6.202 1.00 93.56 89 ALA A C 1
ATOM 729 O O . ALA A 1 89 ? 3.224 -11.694 5.885 1.00 93.56 89 ALA A O 1
ATOM 730 N N . GLN A 1 90 ? 5.368 -11.469 6.531 1.00 93.81 90 GLN A N 1
ATOM 731 C CA . GLN A 1 90 ? 5.346 -10.002 6.580 1.00 93.81 90 GLN A CA 1
ATOM 732 C C . GLN A 1 90 ? 5.068 -9.384 5.204 1.00 93.81 90 GLN A C 1
ATOM 734 O O . GLN A 1 90 ? 4.216 -8.503 5.084 1.00 93.81 90 GLN A O 1
ATOM 739 N N . PHE A 1 91 ? 5.700 -9.895 4.139 1.00 95.94 91 PHE A N 1
ATOM 740 C CA . PHE A 1 91 ? 5.424 -9.435 2.774 1.00 95.94 91 PHE A CA 1
ATO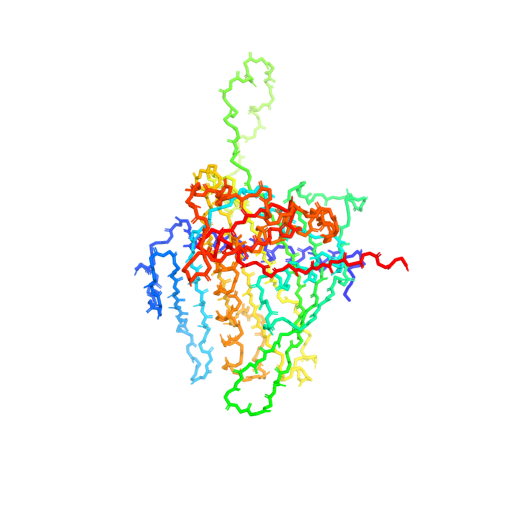M 741 C C . PHE A 1 91 ? 3.942 -9.613 2.401 1.00 95.94 91 PHE A C 1
ATOM 743 O O . PHE A 1 91 ? 3.306 -8.691 1.882 1.00 95.94 91 PHE A O 1
ATOM 750 N N . ARG A 1 92 ? 3.360 -10.784 2.698 1.00 95.94 92 ARG A N 1
ATOM 751 C CA . ARG A 1 92 ? 1.931 -11.059 2.482 1.00 95.94 92 ARG A CA 1
ATOM 752 C C . ARG A 1 92 ? 1.047 -10.119 3.292 1.00 95.94 92 ARG A C 1
ATOM 754 O O . ARG A 1 92 ? 0.067 -9.615 2.743 1.00 95.94 92 ARG A O 1
ATOM 761 N N . LEU A 1 93 ? 1.384 -9.864 4.557 1.00 93.38 93 LEU A N 1
ATOM 762 C CA . LEU A 1 93 ? 0.646 -8.946 5.421 1.00 93.38 93 LEU A CA 1
ATOM 763 C C . LEU A 1 93 ? 0.648 -7.524 4.847 1.00 93.38 93 LEU A C 1
ATOM 765 O O . LEU A 1 93 ? -0.430 -6.971 4.618 1.00 93.38 93 LEU A O 1
ATOM 769 N N . MET A 1 94 ? 1.824 -6.975 4.526 1.00 95.31 94 MET A N 1
ATOM 770 C CA . MET A 1 94 ? 1.977 -5.661 3.888 1.00 95.31 94 MET A CA 1
ATOM 771 C C . MET A 1 94 ? 1.112 -5.568 2.624 1.00 95.31 94 MET A C 1
ATOM 773 O O . MET A 1 94 ? 0.272 -4.672 2.491 1.00 95.31 94 MET A O 1
ATOM 777 N N . MET A 1 95 ? 1.264 -6.528 1.706 1.00 95.69 95 MET A N 1
ATOM 778 C CA . MET A 1 95 ? 0.516 -6.547 0.450 1.00 95.69 95 MET A CA 1
ATOM 779 C C . MET A 1 95 ? -0.994 -6.648 0.675 1.00 95.69 95 MET A C 1
ATOM 781 O O . MET A 1 95 ? -1.772 -5.971 -0.007 1.00 95.69 95 MET A O 1
ATOM 785 N N . LYS A 1 96 ? -1.432 -7.461 1.643 1.00 93.94 96 LYS A N 1
ATOM 786 C CA . LYS A 1 96 ? -2.849 -7.637 1.960 1.00 93.94 96 LYS A CA 1
ATOM 787 C C . LYS A 1 96 ? -3.460 -6.379 2.562 1.00 93.94 96 LYS A C 1
ATOM 789 O O . LYS A 1 96 ? -4.579 -6.028 2.192 1.00 93.94 96 LYS A O 1
ATOM 794 N N . LEU A 1 97 ? -2.744 -5.691 3.448 1.00 94.06 97 LEU A N 1
ATOM 795 C CA . LEU A 1 97 ? -3.215 -4.456 4.073 1.00 94.06 97 LEU A CA 1
ATOM 796 C C . LEU A 1 97 ? -3.293 -3.297 3.066 1.00 94.06 97 LEU A C 1
ATOM 798 O O . LEU A 1 97 ? -4.281 -2.559 3.060 1.00 94.06 97 LEU A O 1
ATOM 802 N N . LEU A 1 98 ? -2.311 -3.173 2.167 1.00 94.75 98 LEU A N 1
ATOM 803 C CA . LEU A 1 98 ? -2.286 -2.112 1.153 1.00 94.75 98 LEU A CA 1
ATOM 804 C C . LEU A 1 98 ? -3.266 -2.366 -0.000 1.00 94.75 98 LEU A C 1
ATOM 806 O O . LEU A 1 98 ? -4.018 -1.475 -0.399 1.00 94.75 98 LEU A O 1
ATOM 810 N N . HIS A 1 99 ? -3.288 -3.584 -0.544 1.00 93.12 99 HIS A N 1
ATOM 811 C CA . HIS A 1 99 ? -3.995 -3.886 -1.794 1.00 93.12 99 HIS A CA 1
ATOM 812 C C . HIS A 1 99 ? -5.287 -4.697 -1.605 1.00 93.12 99 HIS A C 1
ATOM 814 O O . HIS A 1 99 ? -6.111 -4.776 -2.520 1.00 93.12 99 HIS A O 1
ATOM 820 N N . GLY A 1 100 ? -5.532 -5.254 -0.417 1.00 90.50 100 GLY A N 1
ATOM 821 C CA . GLY A 1 100 ? -6.805 -5.867 -0.043 1.00 90.50 100 GLY A CA 1
ATOM 822 C C . GLY A 1 100 ? -7.214 -7.036 -0.939 1.00 90.50 100 GLY A C 1
ATOM 823 O O . GLY A 1 100 ? -6.582 -8.091 -0.948 1.00 90.50 100 GLY A O 1
ATOM 824 N N . ARG A 1 101 ? -8.328 -6.869 -1.658 1.00 88.88 101 ARG A N 1
ATOM 825 C CA . ARG A 1 101 ? -8.873 -7.893 -2.567 1.00 88.88 101 ARG A CA 1
ATOM 826 C C . ARG A 1 101 ? -8.130 -7.994 -3.895 1.00 88.88 101 ARG A C 1
ATOM 828 O O . ARG A 1 101 ? -8.291 -8.987 -4.585 1.00 88.88 101 ARG A O 1
ATOM 835 N N . ASP A 1 102 ? -7.381 -6.955 -4.265 1.00 90.06 102 ASP A N 1
ATOM 836 C CA . ASP A 1 102 ? -6.654 -6.946 -5.531 1.00 90.06 102 ASP A CA 1
ATOM 837 C C . ASP A 1 102 ? -5.407 -7.857 -5.445 1.00 90.06 102 ASP A C 1
ATOM 839 O O . ASP A 1 102 ? -4.967 -8.399 -6.455 1.00 90.06 102 ASP A O 1
ATOM 843 N N . PHE A 1 103 ? -4.878 -8.081 -4.233 1.00 92.75 103 PHE A N 1
ATOM 844 C CA . PHE A 1 103 ? -3.804 -9.033 -3.941 1.00 92.75 103 PHE A CA 1
ATOM 845 C C . PHE A 1 103 ? -4.366 -10.404 -3.534 1.00 92.75 103 PHE A C 1
ATOM 847 O O . PHE A 1 103 ? -5.137 -10.506 -2.571 1.00 92.75 103 PHE A O 1
ATOM 854 N N . LYS A 1 104 ? -3.949 -11.451 -4.258 1.00 91.88 104 LYS A N 1
ATOM 855 C CA . LYS A 1 104 ? -4.314 -12.846 -3.979 1.00 91.88 104 LYS A CA 1
ATOM 856 C C . LYS A 1 104 ? -3.319 -13.509 -3.030 1.00 91.88 104 LYS A C 1
ATOM 858 O O . LYS A 1 104 ? -3.713 -13.973 -1.968 1.00 91.88 104 LYS A O 1
ATOM 863 N N . ASP A 1 105 ? -2.053 -13.558 -3.440 1.00 93.81 105 ASP A N 1
ATOM 864 C CA . ASP A 1 105 ? -0.959 -14.196 -2.705 1.00 93.81 105 ASP A CA 1
ATOM 865 C C . ASP A 1 105 ? 0.402 -13.675 -3.197 1.00 93.81 105 ASP A C 1
ATOM 867 O O . ASP A 1 105 ? 0.497 -13.091 -4.279 1.00 93.81 105 ASP A O 1
ATOM 871 N N . GLY A 1 106 ? 1.466 -13.911 -2.436 1.00 94.25 106 GLY A N 1
ATOM 872 C CA . GLY A 1 106 ? 2.834 -13.588 -2.805 1.00 94.25 106 GLY A CA 1
ATOM 873 C C . GLY A 1 106 ? 3.871 -14.321 -1.962 1.00 94.25 106 GLY A C 1
ATOM 874 O O . GLY A 1 106 ? 3.534 -14.998 -0.997 1.00 94.25 106 GLY A O 1
ATOM 875 N N . ALA A 1 107 ? 5.134 -14.206 -2.359 1.00 95.19 107 ALA A N 1
ATOM 876 C CA . ALA A 1 107 ? 6.259 -14.855 -1.704 1.00 95.19 107 ALA A CA 1
ATOM 877 C C . ALA A 1 107 ? 7.520 -13.991 -1.785 1.00 95.19 107 ALA A C 1
ATOM 879 O O . ALA A 1 107 ? 7.793 -13.372 -2.820 1.00 95.19 107 ALA A O 1
ATOM 880 N N . LEU A 1 108 ? 8.299 -14.017 -0.705 1.00 94.75 108 LEU A N 1
ATOM 881 C CA . LEU A 1 108 ? 9.691 -13.592 -0.697 1.00 94.75 108 LEU A CA 1
ATOM 882 C C . LEU A 1 108 ? 10.530 -14.741 -1.269 1.00 94.75 108 LEU A C 1
ATOM 884 O O . LEU A 1 108 ? 10.621 -15.802 -0.660 1.00 94.75 108 LEU A O 1
ATOM 888 N N . LEU A 1 109 ? 11.085 -14.554 -2.466 1.00 92.56 109 LEU A N 1
ATOM 889 C CA . LEU A 1 109 ? 11.842 -15.590 -3.179 1.00 92.56 109 LEU A CA 1
ATOM 890 C C . LEU A 1 109 ? 13.290 -15.667 -2.695 1.00 92.56 109 LEU A C 1
ATOM 892 O O . LEU A 1 109 ? 13.871 -16.742 -2.603 1.00 92.56 109 LEU A O 1
ATOM 896 N N . SER A 1 110 ? 13.889 -14.508 -2.447 1.00 90.56 110 SER A N 1
ATOM 897 C CA . SER A 1 110 ? 15.265 -14.375 -1.986 1.00 90.56 110 SER A CA 1
ATOM 898 C C . SER A 1 110 ? 15.448 -12.977 -1.413 1.00 90.56 110 SER A C 1
ATOM 900 O O . SER A 1 110 ? 14.850 -12.021 -1.902 1.00 90.56 110 SER A O 1
ATOM 902 N N . MET A 1 111 ? 16.277 -12.848 -0.390 1.00 86.25 111 MET A N 1
ATOM 903 C CA . MET A 1 111 ? 16.664 -11.573 0.197 1.00 86.25 111 MET A CA 1
ATOM 904 C C . MET A 1 111 ? 18.152 -11.635 0.505 1.00 86.25 111 MET A C 1
ATOM 906 O O . MET A 1 111 ? 18.657 -12.698 0.859 1.00 86.25 111 MET A O 1
ATOM 910 N N . HIS A 1 112 ? 18.850 -10.516 0.359 1.00 72.00 112 HIS A N 1
ATOM 911 C CA . HIS A 1 112 ? 20.235 -10.429 0.801 1.00 72.00 112 HIS A CA 1
ATOM 912 C C . HIS A 1 112 ? 20.248 -9.996 2.270 1.00 72.00 112 HIS A C 1
ATOM 914 O O . HIS A 1 112 ? 19.807 -8.890 2.589 1.00 72.00 112 HIS A O 1
ATOM 920 N N . THR A 1 113 ? 20.711 -10.864 3.169 1.00 57.56 113 THR A N 1
ATOM 921 C CA . THR A 1 113 ? 20.871 -10.534 4.591 1.00 57.56 113 THR A CA 1
ATOM 922 C C . THR A 1 113 ? 22.201 -9.817 4.830 1.00 57.56 113 THR A C 1
ATOM 924 O O . THR A 1 113 ? 23.100 -9.793 3.988 1.00 57.56 113 THR A O 1
ATOM 927 N N . LYS A 1 114 ? 22.307 -9.159 5.984 1.00 53.56 114 LYS A N 1
ATOM 928 C CA . LYS A 1 114 ? 23.413 -8.270 6.372 1.00 53.56 114 LYS A CA 1
ATOM 929 C C . LYS A 1 114 ? 24.778 -8.980 6.477 1.00 53.56 114 LYS A C 1
ATOM 931 O O . LYS A 1 114 ? 25.804 -8.304 6.424 1.00 53.56 114 LYS A O 1
ATOM 936 N N . GLU A 1 115 ? 24.808 -10.309 6.589 1.00 48.69 115 GLU A N 1
ATOM 937 C CA . GLU A 1 115 ? 26.034 -11.101 6.797 1.00 48.69 115 GLU A CA 1
ATOM 938 C C . GLU A 1 115 ? 26.882 -11.308 5.527 1.00 48.69 115 GLU A C 1
ATOM 940 O O . GLU A 1 115 ? 28.099 -11.425 5.634 1.00 48.69 115 GLU A O 1
ATOM 945 N N . ASP A 1 116 ? 26.308 -11.210 4.323 1.00 51.16 116 ASP A N 1
ATOM 946 C CA . ASP A 1 116 ? 27.026 -11.429 3.046 1.00 51.16 116 ASP A CA 1
ATOM 947 C C . ASP A 1 116 ? 27.814 -10.186 2.537 1.00 51.16 116 ASP A C 1
ATOM 949 O O . ASP A 1 116 ? 28.259 -10.097 1.386 1.00 51.16 116 ASP A O 1
ATOM 953 N N . SER A 1 117 ? 28.003 -9.173 3.389 1.00 50.31 117 SER A N 1
ATOM 954 C CA . SER A 1 117 ? 28.437 -7.814 3.018 1.00 50.31 117 SER A CA 1
ATOM 955 C C . SER A 1 117 ? 29.955 -7.647 2.832 1.00 50.31 117 SER A C 1
ATOM 957 O O . SER A 1 117 ? 30.592 -6.878 3.547 1.00 50.31 117 SER A O 1
ATOM 959 N N . LEU A 1 118 ? 30.560 -8.287 1.827 1.00 48.31 118 LEU A N 1
ATOM 960 C CA . LEU A 1 118 ? 31.986 -8.088 1.491 1.00 48.31 118 LEU A CA 1
ATOM 961 C C . LEU A 1 118 ? 32.266 -7.044 0.388 1.00 48.31 118 LEU A C 1
ATOM 963 O O . LEU A 1 118 ? 33.343 -7.082 -0.198 1.00 48.31 118 LEU A O 1
ATOM 967 N N . ARG A 1 119 ? 31.340 -6.114 0.078 1.00 49.00 119 ARG A N 1
ATOM 968 C CA . ARG A 1 119 ? 31.617 -4.801 -0.582 1.00 49.00 119 ARG A CA 1
ATOM 969 C C . ARG A 1 119 ? 30.330 -3.978 -0.811 1.00 49.00 119 ARG A C 1
ATOM 971 O O . ARG A 1 119 ? 29.538 -4.330 -1.679 1.00 49.00 119 ARG A O 1
ATOM 978 N N . ASN A 1 120 ? 30.214 -2.857 -0.089 1.00 53.53 120 ASN A N 1
ATOM 979 C CA . ASN A 1 120 ? 29.504 -1.602 -0.415 1.00 53.53 120 ASN A CA 1
ATOM 980 C C . ASN A 1 120 ? 28.042 -1.650 -0.895 1.00 53.53 120 ASN A C 1
ATOM 982 O O . ASN A 1 120 ? 27.761 -1.383 -2.061 1.00 53.53 120 ASN A O 1
ATOM 986 N N . TRP A 1 121 ? 27.113 -1.831 0.044 1.00 53.75 121 TRP A N 1
ATOM 987 C CA . TRP A 1 121 ? 25.705 -1.436 -0.091 1.00 53.75 121 TRP A CA 1
ATOM 988 C C . TRP A 1 121 ? 25.355 -0.690 1.197 1.00 53.75 121 TRP A C 1
ATOM 990 O O . TRP A 1 121 ? 25.647 -1.185 2.285 1.00 53.75 121 TRP A O 1
ATOM 1000 N N . THR A 1 122 ? 24.896 0.557 1.094 1.00 55.31 122 THR A N 1
ATOM 1001 C CA . THR A 1 122 ? 24.759 1.455 2.252 1.00 55.31 122 THR A CA 1
ATOM 1002 C C . THR A 1 122 ? 23.794 0.861 3.287 1.00 55.31 122 THR A C 1
ATOM 1004 O O . THR A 1 122 ? 22.822 0.208 2.916 1.00 55.31 122 THR A O 1
ATOM 1007 N N . MET A 1 123 ? 24.053 1.074 4.587 1.00 58.66 123 MET A N 1
ATOM 1008 C CA . MET A 1 123 ? 23.329 0.417 5.701 1.00 58.66 123 MET A CA 1
ATOM 1009 C C . MET A 1 123 ? 21.806 0.670 5.744 1.00 58.66 123 MET A C 1
ATOM 1011 O O . MET A 1 123 ? 21.103 0.080 6.555 1.00 58.66 123 MET A O 1
ATOM 1015 N N . ASP A 1 124 ? 21.312 1.547 4.882 1.00 76.31 124 ASP A N 1
ATOM 1016 C CA . ASP A 1 124 ? 19.947 2.052 4.748 1.00 76.31 124 ASP A CA 1
ATOM 1017 C C . ASP A 1 124 ? 19.194 1.464 3.531 1.00 76.31 124 ASP A C 1
ATOM 1019 O O . ASP A 1 124 ? 18.130 1.970 3.165 1.00 76.31 124 ASP A O 1
ATOM 1023 N N . THR A 1 125 ? 19.764 0.458 2.851 1.00 87.31 125 THR A N 1
ATOM 1024 C CA . THR A 1 125 ? 19.201 -0.135 1.626 1.00 87.31 125 THR A CA 1
ATOM 1025 C C . THR A 1 125 ? 18.981 -1.640 1.777 1.00 87.31 125 THR A C 1
ATOM 1027 O O . THR A 1 125 ? 19.911 -2.382 2.077 1.00 87.31 125 THR A O 1
ATOM 1030 N N . GLN A 1 126 ? 17.759 -2.101 1.512 1.00 89.62 126 GLN A N 1
ATOM 1031 C CA . GLN A 1 126 ? 17.369 -3.512 1.504 1.00 89.62 126 GLN A CA 1
ATOM 1032 C C . GLN A 1 126 ? 16.967 -3.942 0.091 1.00 89.62 126 GLN A C 1
ATOM 1034 O O . GLN A 1 126 ? 16.266 -3.203 -0.605 1.00 89.62 126 GLN A O 1
ATOM 1039 N N . HIS A 1 127 ? 17.363 -5.157 -0.299 1.00 91.94 127 HIS A N 1
ATOM 1040 C CA . HIS A 1 127 ? 16.986 -5.770 -1.571 1.00 91.94 127 HIS A CA 1
ATOM 1041 C C . HIS A 1 127 ? 16.336 -7.135 -1.386 1.00 91.94 127 HIS A C 1
ATOM 1043 O O . HIS A 1 127 ? 16.860 -7.990 -0.666 1.00 91.94 127 HIS A O 1
ATOM 1049 N N . ALA A 1 128 ? 15.247 -7.359 -2.114 1.00 93.38 128 ALA A N 1
ATOM 1050 C CA . ALA A 1 128 ? 14.542 -8.629 -2.150 1.00 93.38 128 ALA A CA 1
ATOM 1051 C C . ALA A 1 128 ? 14.073 -8.980 -3.565 1.00 93.38 128 ALA A C 1
ATOM 1053 O O . ALA A 1 128 ? 13.751 -8.119 -4.377 1.00 93.38 128 ALA A O 1
ATOM 1054 N N . ALA A 1 129 ? 13.991 -10.269 -3.860 1.00 94.06 129 ALA A N 1
ATOM 1055 C CA . ALA A 1 129 ? 13.268 -10.801 -4.998 1.00 94.06 129 ALA A CA 1
ATOM 1056 C C . ALA A 1 129 ? 11.896 -11.253 -4.500 1.00 94.06 129 ALA A C 1
ATOM 1058 O O . ALA A 1 129 ? 11.804 -12.112 -3.623 1.00 94.06 129 ALA A O 1
ATOM 1059 N N . VAL A 1 130 ? 10.829 -10.691 -5.059 1.00 94.62 130 VAL A N 1
ATOM 1060 C CA . VAL A 1 130 ? 9.455 -10.977 -4.634 1.00 94.62 130 VAL A CA 1
ATOM 1061 C C . VAL A 1 130 ? 8.595 -11.406 -5.812 1.00 94.62 130 VAL A C 1
ATOM 1063 O O . VAL A 1 130 ? 8.779 -10.952 -6.942 1.00 94.62 130 VAL A O 1
ATOM 1066 N N . ARG A 1 131 ? 7.620 -12.271 -5.537 1.00 93.50 131 ARG A N 1
ATOM 1067 C CA . ARG A 1 131 ? 6.553 -12.652 -6.466 1.00 93.50 131 ARG A CA 1
ATOM 1068 C C . ARG A 1 131 ? 5.213 -12.317 -5.845 1.00 93.50 131 ARG A C 1
ATOM 1070 O O . ARG A 1 131 ? 5.004 -12.612 -4.673 1.00 93.50 131 ARG A O 1
ATOM 1077 N N . PHE A 1 132 ? 4.268 -11.813 -6.626 1.00 92.94 132 PHE A N 1
ATOM 1078 C CA . PHE A 1 132 ? 2.877 -11.762 -6.194 1.00 92.94 132 PHE A CA 1
ATOM 1079 C C . PHE A 1 132 ? 1.888 -11.999 -7.329 1.00 92.94 132 PHE A C 1
ATOM 1081 O O . PHE A 1 132 ? 2.189 -11.823 -8.507 1.00 92.94 132 PHE A O 1
ATOM 1088 N N . THR A 1 133 ? 0.690 -12.423 -6.943 1.00 90.94 133 THR A N 1
ATOM 1089 C CA . THR A 1 133 ? -0.445 -12.657 -7.826 1.00 90.94 133 THR A CA 1
ATOM 1090 C C . THR A 1 133 ? -1.488 -11.578 -7.582 1.00 90.94 133 THR A C 1
ATOM 1092 O O . THR A 1 133 ? -1.956 -11.387 -6.455 1.00 90.94 133 THR A O 1
ATOM 1095 N N . TYR A 1 134 ? -1.839 -10.864 -8.646 1.00 88.38 134 TYR A N 1
ATOM 1096 C CA . TYR A 1 134 ? -2.768 -9.741 -8.611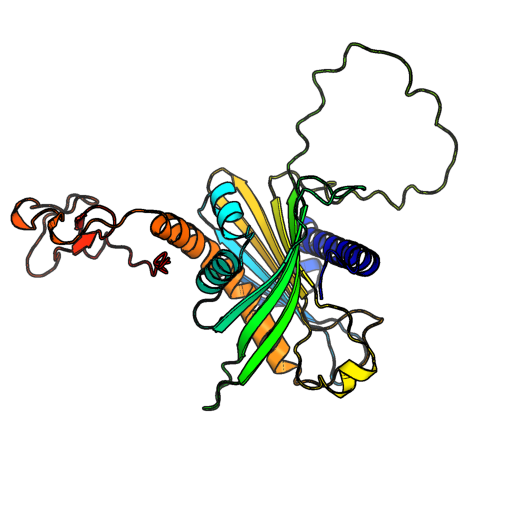 1.00 88.38 134 TYR A CA 1
ATOM 1097 C C . TYR A 1 134 ? -3.992 -10.035 -9.478 1.00 88.38 134 TYR A C 1
ATOM 1099 O O . TYR A 1 134 ? -3.866 -10.576 -10.580 1.00 88.38 134 TYR A O 1
ATOM 1107 N N . HIS A 1 135 ? -5.180 -9.673 -9.002 1.00 85.38 135 HIS A N 1
ATOM 1108 C CA . HIS A 1 135 ? -6.416 -9.868 -9.752 1.00 85.38 135 HIS A CA 1
ATOM 1109 C C . HIS A 1 135 ? -6.616 -8.765 -10.803 1.00 85.38 135 HIS A C 1
ATOM 1111 O O . HIS A 1 135 ? -6.543 -7.565 -10.505 1.00 85.38 135 HIS A O 1
ATOM 1117 N N . ASP A 1 136 ? -6.939 -9.164 -12.038 1.00 71.62 136 ASP A N 1
ATOM 1118 C CA . ASP A 1 136 ? -7.498 -8.273 -13.056 1.00 71.62 136 ASP A CA 1
ATOM 1119 C C . ASP A 1 136 ? -9.030 -8.339 -13.044 1.00 71.62 136 ASP A C 1
ATOM 1121 O O . ASP A 1 136 ? -9.654 -9.187 -13.682 1.00 71.62 136 ASP A O 1
ATOM 1125 N N . HIS A 1 137 ? -9.650 -7.429 -12.289 1.00 65.19 137 HIS A N 1
ATOM 1126 C CA . HIS A 1 137 ? -11.103 -7.273 -12.219 1.00 65.19 137 HIS A CA 1
ATOM 1127 C C . HIS A 1 137 ? -11.645 -6.563 -13.475 1.00 65.19 137 HIS A C 1
ATOM 1129 O O . HIS A 1 137 ? -12.072 -5.407 -13.412 1.00 65.19 137 HIS A O 1
ATOM 1135 N N . ARG A 1 138 ? -11.609 -7.214 -14.643 1.00 59.66 138 ARG A N 1
ATOM 1136 C CA . ARG A 1 138 ? -12.352 -6.719 -15.816 1.00 59.66 138 ARG A CA 1
ATOM 1137 C C . ARG A 1 138 ? -13.845 -7.042 -15.688 1.00 59.66 138 ARG A C 1
ATOM 1139 O O . ARG A 1 138 ? -14.230 -7.974 -15.000 1.00 59.66 138 ARG A O 1
ATOM 1146 N N . LYS A 1 139 ? -14.682 -6.271 -16.395 1.00 47.56 139 LYS A N 1
ATOM 1147 C CA . LYS A 1 139 ? -16.163 -6.327 -16.422 1.00 47.56 139 LYS A CA 1
ATOM 1148 C C . LYS A 1 139 ? -16.793 -7.653 -16.913 1.00 47.56 139 LYS A C 1
ATOM 1150 O O . LYS A 1 139 ? -17.997 -7.680 -17.133 1.00 47.56 139 LYS A O 1
ATOM 1155 N N . SER A 1 140 ? -16.031 -8.726 -17.109 1.00 46.53 140 SER A N 1
ATOM 1156 C CA . SER A 1 140 ? -16.562 -10.028 -17.529 1.00 46.53 140 SER A CA 1
ATOM 1157 C C . SER A 1 140 ? -16.306 -11.044 -16.424 1.00 46.53 140 SER A C 1
ATOM 1159 O O . SER A 1 140 ? -15.305 -10.934 -15.726 1.00 46.53 140 SER A O 1
ATOM 1161 N N . LEU A 1 141 ? -17.208 -12.006 -16.259 1.00 52.09 141 LEU A N 1
ATOM 1162 C CA . LEU A 1 141 ? -17.344 -12.973 -15.156 1.00 52.09 141 LEU A CA 1
ATOM 1163 C C . LEU A 1 141 ? -16.119 -13.895 -14.897 1.00 52.09 141 LEU A C 1
ATOM 1165 O O . LEU A 1 141 ? -16.228 -14.862 -14.152 1.00 52.09 141 LEU A O 1
ATOM 1169 N N . LEU A 1 142 ? -14.950 -13.602 -15.476 1.00 54.84 142 LEU A N 1
ATOM 1170 C CA . LEU A 1 142 ? -13.701 -14.348 -15.350 1.00 54.84 142 LEU A CA 1
ATOM 1171 C C . LEU A 1 142 ? -12.621 -13.472 -14.694 1.00 54.84 142 LEU A C 1
ATOM 1173 O O . LEU A 1 142 ? -12.115 -12.520 -15.293 1.00 54.84 142 LEU A O 1
ATOM 1177 N N . LEU A 1 143 ? -12.249 -13.812 -13.457 1.00 57.31 143 LEU A N 1
ATOM 1178 C CA . LEU A 1 143 ? -11.089 -13.241 -12.770 1.00 57.31 143 LEU A CA 1
ATOM 1179 C C . LEU A 1 143 ? -9.820 -13.761 -13.443 1.00 57.31 143 LEU A C 1
ATOM 1181 O O . LEU A 1 143 ? -9.491 -14.938 -13.318 1.00 57.31 143 LEU A O 1
ATOM 1185 N N . ARG A 1 144 ? -9.091 -12.890 -14.142 1.00 72.94 144 ARG A N 1
ATOM 1186 C CA . ARG A 1 144 ? -7.780 -13.253 -14.681 1.00 72.94 144 ARG A CA 1
ATOM 1187 C C . ARG A 1 144 ? -6.695 -12.890 -13.680 1.00 72.94 144 ARG A C 1
ATOM 1189 O O . ARG A 1 144 ? -6.608 -11.747 -13.233 1.00 72.94 144 ARG A O 1
ATOM 1196 N N . GLU A 1 145 ? -5.879 -13.869 -13.326 1.00 82.56 145 GLU A N 1
ATOM 1197 C CA . GLU A 1 145 ? -4.754 -13.695 -12.414 1.00 82.56 145 GLU A CA 1
ATOM 1198 C C . GLU A 1 145 ? -3.506 -13.282 -13.186 1.00 82.56 145 GLU A C 1
ATOM 1200 O O . GLU A 1 145 ? -3.268 -13.736 -14.305 1.00 82.56 145 GLU A O 1
ATOM 1205 N N . GLN A 1 146 ? -2.736 -12.370 -12.600 1.00 82.62 146 GLN A N 1
ATOM 1206 C CA . GLN A 1 146 ? -1.471 -11.903 -13.146 1.00 82.62 146 GLN A CA 1
ATOM 1207 C C . GLN A 1 146 ? -0.363 -12.214 -12.154 1.00 82.62 146 GLN A C 1
ATOM 1209 O O . GLN A 1 146 ? -0.401 -11.744 -11.017 1.00 82.62 146 GLN A O 1
ATOM 1214 N N . HIS A 1 147 ? 0.612 -13.005 -12.594 1.00 86.19 147 HIS A N 1
ATOM 1215 C CA . HIS A 1 147 ? 1.782 -13.360 -11.802 1.00 86.19 147 HIS A CA 1
ATOM 1216 C C . HIS A 1 147 ? 2.924 -12.402 -12.131 1.00 86.19 147 HIS A C 1
ATOM 1218 O O . HIS A 1 147 ? 3.406 -12.339 -13.265 1.00 86.19 147 HIS A O 1
ATOM 1224 N N . LEU A 1 148 ? 3.342 -11.642 -11.127 1.00 86.62 148 LEU A N 1
ATOM 1225 C CA . LEU A 1 148 ? 4.349 -10.603 -11.256 1.00 86.62 148 LEU A CA 1
ATOM 1226 C C . LEU A 1 148 ? 5.547 -10.934 -10.379 1.00 86.62 148 LEU A C 1
ATOM 1228 O O . LEU A 1 148 ? 5.386 -11.394 -9.247 1.00 86.62 148 LEU A O 1
ATOM 1232 N N . THR A 1 149 ? 6.735 -10.667 -10.907 1.00 89.50 149 THR A N 1
ATOM 1233 C CA . THR A 1 149 ? 8.007 -10.962 -10.255 1.00 89.50 149 THR A CA 1
ATOM 1234 C C . THR A 1 149 ? 8.892 -9.726 -10.333 1.00 89.50 149 THR A C 1
ATOM 1236 O O . THR A 1 149 ? 9.130 -9.208 -11.424 1.00 89.50 149 THR A O 1
ATOM 1239 N N . PHE A 1 150 ? 9.375 -9.256 -9.185 1.00 91.94 150 PHE A N 1
ATOM 1240 C CA . PHE A 1 150 ? 10.097 -7.992 -9.075 1.00 91.94 150 PHE A CA 1
ATOM 1241 C C . PHE A 1 150 ? 11.350 -8.106 -8.226 1.00 91.94 150 PHE A C 1
ATOM 1243 O O . PHE A 1 150 ? 11.395 -8.838 -7.236 1.00 91.94 150 PHE A O 1
ATOM 1250 N N . PHE A 1 151 ? 12.344 -7.313 -8.604 1.00 93.06 151 PHE A N 1
ATOM 1251 C CA . PHE A 1 151 ? 13.415 -6.895 -7.724 1.00 93.06 151 PHE A CA 1
ATOM 1252 C C . PHE A 1 151 ? 12.913 -5.693 -6.924 1.00 93.06 151 PHE A C 1
ATOM 1254 O O . PHE A 1 151 ? 12.600 -4.638 -7.483 1.00 93.06 151 PHE A O 1
ATOM 1261 N N . GLN A 1 152 ? 12.776 -5.884 -5.621 1.00 95.12 152 GLN A N 1
ATOM 1262 C CA . GLN A 1 152 ? 12.359 -4.882 -4.663 1.00 95.12 152 GLN A CA 1
ATOM 1263 C C . GLN A 1 152 ? 13.586 -4.229 -4.025 1.00 95.12 152 GLN A C 1
ATOM 1265 O O . GLN A 1 152 ? 14.549 -4.898 -3.659 1.00 95.12 152 GLN A O 1
ATOM 1270 N N . THR A 1 153 ? 13.516 -2.909 -3.885 1.00 95.12 153 THR A N 1
ATOM 1271 C CA . THR A 1 153 ? 14.473 -2.089 -3.149 1.00 95.12 153 THR A CA 1
ATOM 1272 C C . THR A 1 153 ? 13.713 -1.224 -2.156 1.00 95.12 153 THR A C 1
ATOM 1274 O O . THR A 1 153 ? 12.816 -0.483 -2.562 1.00 95.12 153 THR A O 1
ATOM 1277 N N . LEU A 1 154 ? 14.087 -1.284 -0.880 1.00 95.19 154 LEU A N 1
ATOM 1278 C CA . LEU A 1 154 ? 13.683 -0.317 0.140 1.00 95.19 154 LEU A CA 1
ATOM 1279 C C . LEU A 1 154 ? 14.907 0.522 0.491 1.00 95.19 154 LEU A C 1
ATOM 1281 O O . LEU A 1 154 ? 15.927 -0.023 0.901 1.00 95.19 154 LEU A O 1
ATOM 1285 N N . LYS A 1 155 ? 14.813 1.835 0.312 1.00 92.94 155 LYS A N 1
ATOM 1286 C CA . LYS A 1 155 ? 15.885 2.787 0.599 1.00 92.94 155 LYS A CA 1
ATOM 1287 C C . LYS A 1 155 ? 15.377 3.846 1.562 1.00 92.94 155 LYS A C 1
ATOM 1289 O O . LYS A 1 155 ? 14.323 4.432 1.320 1.00 92.94 155 LYS A O 1
ATOM 1294 N N . ILE A 1 156 ? 16.139 4.115 2.613 1.00 91.12 156 ILE A N 1
ATOM 1295 C CA . ILE A 1 156 ? 15.879 5.228 3.525 1.00 91.12 156 ILE A CA 1
ATOM 1296 C C . ILE A 1 156 ? 16.836 6.369 3.182 1.00 91.12 156 ILE A C 1
ATOM 1298 O O . ILE A 1 156 ? 18.028 6.155 2.994 1.00 91.12 156 ILE A O 1
ATOM 1302 N N . PHE A 1 157 ? 16.307 7.583 3.106 1.00 88.81 157 PHE A N 1
ATOM 1303 C CA . PHE A 1 157 ? 17.081 8.813 3.050 1.00 88.81 157 PHE A CA 1
ATOM 1304 C C . PHE A 1 157 ? 16.829 9.580 4.340 1.00 88.81 157 PHE A C 1
ATOM 1306 O O . PHE A 1 157 ? 15.689 9.926 4.656 1.00 88.81 157 PHE A O 1
ATOM 1313 N N . LEU A 1 158 ? 17.892 9.828 5.094 1.00 84.12 158 LEU A N 1
ATOM 1314 C CA . LEU A 1 158 ? 17.857 10.713 6.248 1.00 84.12 158 LEU A CA 1
ATOM 1315 C C . LEU A 1 158 ? 18.406 12.078 5.820 1.00 84.12 158 LEU A C 1
ATOM 1317 O O . LEU A 1 158 ? 19.307 12.118 4.981 1.00 84.12 158 LEU A O 1
ATOM 1321 N N . PRO A 1 159 ? 17.872 13.189 6.354 1.00 77.44 159 PRO A N 1
ATOM 1322 C CA . PRO A 1 159 ? 18.499 14.484 6.152 1.00 77.44 159 PRO A CA 1
ATOM 1323 C C . PRO A 1 159 ? 19.915 14.423 6.730 1.00 77.44 159 PRO A C 1
ATOM 1325 O O . PRO A 1 159 ? 20.099 13.915 7.839 1.00 77.44 159 PRO A O 1
ATOM 1328 N N . ASP A 1 160 ? 20.907 14.925 5.992 1.00 64.19 160 ASP A N 1
ATOM 1329 C CA . ASP A 1 160 ? 22.247 15.107 6.544 1.00 64.19 160 ASP A CA 1
ATOM 1330 C C . ASP A 1 160 ? 22.112 16.014 7.774 1.00 64.19 160 ASP A C 1
ATOM 1332 O O . ASP A 1 160 ? 21.744 17.189 7.664 1.00 64.19 160 ASP A O 1
ATOM 1336 N N . ASN A 1 161 ? 22.369 15.465 8.965 1.00 45.47 161 ASN A N 1
ATOM 1337 C CA . ASN A 1 161 ? 22.577 16.285 10.149 1.00 45.47 161 ASN A CA 1
ATOM 1338 C C . ASN A 1 161 ? 23.642 17.319 9.785 1.00 45.47 161 ASN A C 1
ATOM 1340 O O . ASN A 1 161 ? 24.677 16.969 9.219 1.00 45.47 161 ASN A O 1
ATOM 1344 N N . GLN A 1 162 ? 23.381 18.586 10.095 1.00 40.94 162 GLN A N 1
ATOM 1345 C CA . GLN A 1 162 ? 24.340 19.671 9.955 1.00 40.94 162 GLN A CA 1
ATOM 1346 C C . GLN A 1 162 ? 25.684 19.267 10.587 1.00 40.94 162 GLN A C 1
ATOM 1348 O O . GLN A 1 162 ? 25.891 19.429 11.787 1.00 40.94 162 GLN A O 1
ATOM 1353 N N . HIS A 1 163 ? 26.632 18.782 9.784 1.00 39.09 163 HIS A N 1
ATOM 1354 C CA . HIS A 1 163 ? 28.035 18.657 10.171 1.00 39.09 163 HIS A CA 1
ATOM 1355 C C . HIS A 1 163 ? 28.693 20.043 10.122 1.00 39.09 163 HIS A C 1
ATOM 1357 O O . HIS A 1 163 ? 29.647 20.295 9.394 1.00 39.09 163 HIS A O 1
ATOM 1363 N N . HIS A 1 164 ? 28.169 20.966 10.921 1.00 37.97 164 HIS A N 1
ATOM 1364 C CA . HIS A 1 164 ? 28.816 22.222 11.259 1.00 37.97 164 HIS A CA 1
ATOM 1365 C C . HIS A 1 164 ? 28.628 22.457 12.752 1.00 37.97 164 HIS A C 1
ATOM 1367 O O . HIS A 1 164 ? 27.887 23.347 13.130 1.00 37.97 164 HIS A O 1
ATOM 1373 N N . HIS A 1 165 ? 29.280 21.651 13.597 1.00 33.19 165 HIS A N 1
ATOM 1374 C CA . HIS A 1 165 ? 29.773 22.163 14.884 1.00 33.19 165 HIS A CA 1
ATOM 1375 C C . HIS A 1 165 ? 30.899 21.355 15.545 1.00 33.19 165 HIS A C 1
ATOM 1377 O O . HIS A 1 165 ? 31.549 21.886 16.438 1.00 33.19 165 HIS A O 1
ATOM 1383 N N . GLU A 1 166 ? 31.261 20.171 15.049 1.00 32.19 166 GLU A N 1
ATOM 1384 C CA . GLU A 1 166 ? 32.389 19.404 15.597 1.00 32.19 166 GLU A CA 1
ATOM 1385 C C . GLU A 1 166 ? 33.365 18.989 14.496 1.00 32.19 166 GLU A C 1
ATOM 1387 O O . GLU A 1 166 ? 33.293 17.890 13.974 1.00 32.19 166 GLU A O 1
ATOM 1392 N N . HIS A 1 167 ? 34.249 19.901 14.091 1.00 32.56 167 HIS A N 1
ATOM 1393 C CA . HIS A 1 167 ? 35.605 19.579 13.618 1.00 32.56 167 HIS A CA 1
ATOM 1394 C C . HIS A 1 167 ? 36.409 20.880 13.526 1.00 32.56 167 HIS A C 1
ATOM 1396 O O . HIS A 1 167 ? 36.824 21.344 12.466 1.00 32.56 167 HIS A O 1
ATOM 1402 N N . ARG A 1 168 ? 36.621 21.504 14.688 1.00 33.53 168 ARG A N 1
ATOM 1403 C CA . ARG A 1 168 ? 37.648 22.535 14.873 1.00 33.53 168 ARG A CA 1
ATOM 1404 C C . ARG A 1 168 ? 38.833 21.948 15.635 1.00 33.53 168 ARG A C 1
ATOM 1406 O O . ARG A 1 168 ? 39.302 22.540 16.595 1.00 33.53 168 ARG A O 1
ATOM 1413 N N . SER A 1 169 ? 39.286 20.755 15.258 1.00 35.34 169 SER A N 1
ATOM 1414 C CA . SER A 1 169 ? 40.554 20.161 15.707 1.00 35.34 169 SER A CA 1
ATOM 1415 C C . SER A 1 169 ? 40.868 18.962 14.805 1.00 35.34 169 SER A C 1
ATOM 1417 O O . SER A 1 169 ? 39.973 18.166 14.540 1.00 35.34 169 SER A O 1
ATOM 1419 N N . HIS A 1 170 ? 42.124 18.838 14.366 1.00 32.31 170 HIS A N 1
ATOM 1420 C CA . HIS A 1 170 ? 42.688 17.810 13.466 1.00 32.31 170 HIS A CA 1
ATOM 1421 C C . HIS A 1 170 ? 42.452 18.074 11.959 1.00 32.31 170 HIS A C 1
ATOM 1423 O O . HIS A 1 170 ? 41.478 17.638 11.368 1.00 32.31 170 HIS A O 1
ATOM 1429 N N . SER A 1 171 ? 43.219 18.971 11.330 1.00 30.50 171 SER A N 1
ATOM 1430 C CA . SER A 1 171 ? 44.609 18.784 10.855 1.00 30.50 171 SER A CA 1
ATOM 1431 C C . SER A 1 171 ? 44.713 18.091 9.481 1.00 30.50 171 SER A C 1
ATOM 1433 O O . SER A 1 171 ? 44.707 16.873 9.360 1.00 30.50 171 SER A O 1
ATOM 1435 N N . ALA A 1 172 ? 44.834 18.932 8.447 1.00 32.62 172 ALA A N 1
ATOM 1436 C CA . ALA A 1 172 ? 45.950 18.937 7.491 1.00 32.62 172 ALA A CA 1
ATOM 1437 C C . ALA A 1 172 ? 46.237 17.722 6.577 1.00 32.62 172 ALA A C 1
ATOM 1439 O O . ALA A 1 172 ? 47.399 17.466 6.276 1.00 32.62 172 ALA A O 1
ATOM 1440 N N . VAL A 1 173 ? 45.220 17.047 6.023 1.00 33.41 173 VAL A N 1
ATOM 1441 C CA . VAL A 1 173 ? 45.445 16.110 4.886 1.00 33.41 173 VAL A CA 1
ATOM 1442 C C . VAL A 1 173 ? 44.601 16.429 3.637 1.00 33.41 173 VAL A C 1
ATOM 1444 O O . VAL A 1 173 ? 44.847 15.910 2.554 1.00 33.41 173 VAL A O 1
ATOM 1447 N N . ALA A 1 174 ? 43.662 17.376 3.716 1.00 30.59 174 ALA A N 1
ATOM 1448 C CA . ALA A 1 174 ? 42.747 17.716 2.615 1.00 30.59 174 ALA A CA 1
ATOM 1449 C C . ALA A 1 174 ? 43.294 18.745 1.593 1.00 30.59 174 ALA A C 1
ATOM 1451 O O . ALA A 1 174 ? 42.519 19.364 0.865 1.00 30.59 174 ALA A O 1
ATOM 1452 N N . SER A 1 175 ? 44.614 18.963 1.533 1.00 30.47 175 SER A N 1
ATOM 1453 C CA . SER A 1 175 ? 45.223 20.019 0.698 1.00 30.47 175 SER A CA 1
ATOM 1454 C C . SER A 1 175 ? 45.908 19.539 -0.589 1.00 30.47 175 SER A C 1
ATOM 1456 O O . SER A 1 175 ? 46.477 20.362 -1.302 1.00 30.47 175 SER A O 1
ATOM 1458 N N . MET A 1 176 ? 45.867 18.255 -0.947 1.00 29.83 176 MET A N 1
ATOM 1459 C CA . MET A 1 176 ? 46.579 17.776 -2.142 1.00 29.83 176 MET A CA 1
ATOM 1460 C C . MET A 1 176 ? 45.735 16.842 -3.003 1.00 29.83 176 MET A C 1
ATOM 1462 O O . MET A 1 176 ? 46.125 15.706 -3.187 1.00 29.83 176 MET A O 1
ATOM 1466 N N . MET A 1 177 ? 44.610 17.321 -3.548 1.00 30.16 177 MET A N 1
ATOM 1467 C CA . MET A 1 177 ? 44.040 16.852 -4.830 1.00 30.16 177 MET A CA 1
ATOM 1468 C C . MET A 1 177 ? 43.140 17.943 -5.435 1.00 30.16 177 MET A C 1
ATOM 1470 O O . MET A 1 177 ? 41.936 17.781 -5.602 1.00 30.16 177 MET A O 1
ATOM 1474 N N . LYS A 1 178 ? 43.725 19.102 -5.752 1.00 36.06 178 LYS A N 1
ATOM 1475 C CA . LYS A 1 178 ? 43.134 20.075 -6.681 1.00 36.06 178 LYS A CA 1
ATOM 1476 C C . LYS A 1 178 ? 44.039 20.137 -7.899 1.00 36.06 178 LYS A C 1
ATOM 1478 O O . LYS A 1 178 ? 45.034 20.845 -7.862 1.00 36.06 178 LYS A O 1
ATOM 1483 N N . ASN A 1 179 ? 43.737 19.301 -8.892 1.00 30.61 179 ASN A N 1
ATOM 1484 C CA . ASN A 1 179 ? 43.974 19.515 -10.325 1.00 30.61 179 ASN A CA 1
ATOM 1485 C C . ASN A 1 179 ? 43.834 18.185 -11.069 1.00 30.61 179 ASN A C 1
ATOM 1487 O O . ASN A 1 179 ? 44.818 17.510 -11.333 1.00 30.61 179 ASN A O 1
ATOM 1491 N N . THR A 1 180 ? 42.603 17.826 -11.423 1.00 27.34 180 THR A N 1
ATOM 1492 C CA . THR A 1 180 ? 42.286 17.179 -12.704 1.00 27.34 180 THR A CA 1
ATOM 1493 C C . THR A 1 180 ? 40.824 17.484 -13.021 1.00 27.34 180 THR A C 1
ATOM 1495 O O . THR A 1 180 ? 39.899 17.112 -12.304 1.00 27.34 180 THR A O 1
ATOM 1498 N N . SER A 1 181 ? 40.618 18.266 -14.072 1.00 35.88 181 SER A N 1
ATOM 1499 C CA . SER A 1 181 ? 39.320 18.579 -14.655 1.00 35.88 181 SER A CA 1
ATOM 1500 C C . SER A 1 181 ? 38.853 17.412 -15.522 1.00 35.88 181 SER A C 1
ATOM 1502 O O . SER A 1 181 ? 39.434 17.179 -16.577 1.00 35.88 181 SER A O 1
ATOM 1504 N N . SER A 1 182 ? 37.828 16.694 -15.062 1.00 33.22 182 SER A N 1
ATOM 1505 C CA . SER A 1 182 ? 36.905 15.805 -15.797 1.00 33.22 182 SER A CA 1
ATOM 1506 C C . SER A 1 182 ? 36.274 14.876 -14.751 1.00 33.22 182 SER A C 1
ATOM 1508 O O . SER A 1 182 ? 37.007 14.369 -13.916 1.00 33.22 182 SER A O 1
ATOM 1510 N N . MET A 1 183 ? 34.955 14.640 -14.786 1.00 28.31 183 MET A N 1
ATOM 1511 C CA . MET A 1 183 ? 34.150 13.822 -13.835 1.00 28.31 183 MET A CA 1
ATOM 1512 C C . MET A 1 183 ? 33.311 14.565 -12.772 1.00 28.31 183 MET A C 1
ATOM 1514 O O . MET A 1 183 ? 32.864 13.957 -11.804 1.00 28.31 183 MET A O 1
ATOM 1518 N N . ALA A 1 184 ? 32.936 15.828 -12.992 1.00 28.64 184 ALA A N 1
ATOM 1519 C CA . ALA A 1 184 ? 31.875 16.484 -12.202 1.00 28.64 184 ALA A CA 1
ATOM 1520 C C . ALA A 1 184 ? 30.439 15.982 -12.526 1.00 28.64 184 ALA A C 1
ATOM 1522 O O . ALA A 1 184 ? 29.461 16.573 -12.082 1.00 28.64 184 ALA A O 1
ATOM 1523 N N . GLY A 1 185 ? 30.294 14.904 -13.309 1.00 27.36 185 GLY A N 1
ATOM 1524 C CA . GLY A 1 185 ? 29.010 14.386 -13.807 1.00 27.36 185 GLY A CA 1
ATOM 1525 C C . GLY A 1 185 ? 28.534 13.061 -13.197 1.00 27.36 185 GLY A C 1
ATOM 1526 O O . GLY A 1 185 ? 27.562 12.503 -13.690 1.00 27.36 185 GLY A O 1
ATOM 1527 N N . LEU A 1 186 ? 29.206 12.524 -12.170 1.00 28.48 186 LEU A N 1
ATOM 1528 C CA . LEU A 1 186 ? 28.909 11.183 -11.626 1.00 28.48 186 LEU A CA 1
ATOM 1529 C C . LEU A 1 186 ? 28.567 11.159 -10.127 1.00 28.48 186 LEU A C 1
ATOM 1531 O O . LEU A 1 186 ? 28.486 10.088 -9.535 1.00 28.48 186 LEU A O 1
ATOM 1535 N N . SER A 1 187 ? 28.328 12.319 -9.509 1.00 27.48 187 SER A N 1
ATOM 1536 C CA . SER A 1 187 ? 27.972 12.409 -8.087 1.00 27.48 187 SER A CA 1
ATOM 1537 C C . SER A 1 187 ? 26.779 13.331 -7.832 1.00 27.48 187 SER A C 1
ATOM 1539 O O . SER A 1 187 ? 26.804 14.123 -6.894 1.00 27.48 187 SER A O 1
ATOM 1541 N N . ALA A 1 188 ? 25.700 13.200 -8.607 1.00 31.58 188 ALA A N 1
ATOM 1542 C CA . ALA A 1 188 ? 24.396 13.533 -8.041 1.00 31.58 188 ALA A CA 1
ATOM 1543 C C . ALA A 1 188 ? 24.094 12.442 -7.004 1.00 31.58 188 ALA A C 1
ATOM 1545 O O . ALA A 1 188 ? 23.558 11.383 -7.337 1.00 31.58 188 ALA A O 1
ATOM 1546 N N . ARG A 1 189 ? 24.540 12.634 -5.756 1.00 38.09 189 ARG A N 1
ATOM 1547 C CA . ARG A 1 189 ? 24.075 11.775 -4.668 1.00 38.09 189 ARG A CA 1
ATOM 1548 C C . ARG A 1 189 ? 22.551 11.920 -4.646 1.00 38.09 189 ARG A C 1
ATOM 1550 O O . ARG A 1 189 ? 22.070 13.049 -4.700 1.00 38.09 189 ARG A O 1
ATOM 1557 N N . PRO A 1 190 ? 21.770 10.833 -4.536 1.00 46.50 190 PRO A N 1
ATOM 1558 C CA . PRO A 1 190 ? 20.310 10.932 -4.454 1.00 46.50 190 PRO A CA 1
ATOM 1559 C C . PRO A 1 190 ? 19.806 11.795 -3.275 1.00 46.50 190 PRO A C 1
ATOM 1561 O O . PRO A 1 190 ? 18.615 12.070 -3.195 1.00 46.50 190 PRO A O 1
ATOM 1564 N N . SER A 1 191 ? 20.703 12.191 -2.361 1.00 48.44 191 SER A N 1
ATOM 1565 C CA . SER A 1 191 ? 20.485 13.094 -1.231 1.00 48.44 191 SER A CA 1
ATOM 1566 C C . SER A 1 191 ? 20.467 14.584 -1.591 1.00 48.44 191 SER A C 1
ATOM 1568 O O . SER A 1 191 ? 19.937 15.362 -0.800 1.00 48.44 191 SER A O 1
ATOM 1570 N N . ASP A 1 192 ? 21.012 15.004 -2.741 1.00 45.91 192 ASP A N 1
ATOM 1571 C CA . ASP A 1 192 ? 21.028 16.417 -3.150 1.00 45.91 192 ASP A CA 1
ATOM 1572 C C . ASP A 1 192 ? 19.596 16.869 -3.494 1.00 45.91 192 ASP A C 1
ATOM 1574 O O . ASP A 1 192 ? 19.122 16.754 -4.623 1.00 45.91 192 ASP A O 1
ATOM 1578 N N . GLY A 1 193 ? 18.875 17.327 -2.468 1.00 53.50 193 GLY A N 1
ATOM 1579 C CA . GLY A 1 193 ? 17.482 17.781 -2.528 1.00 53.50 193 GLY A CA 1
ATOM 1580 C C . GLY A 1 193 ? 16.535 17.080 -1.547 1.00 53.50 193 GLY A C 1
ATOM 1581 O O . GLY A 1 193 ? 15.420 17.560 -1.336 1.00 53.50 193 GLY A O 1
ATOM 1582 N N . VAL A 1 194 ? 16.952 15.980 -0.905 1.00 58.22 194 VAL A N 1
ATOM 1583 C CA . VAL A 1 194 ? 16.139 15.295 0.114 1.00 58.22 194 VAL A CA 1
ATOM 1584 C C . VAL A 1 194 ? 16.449 15.884 1.488 1.00 58.22 194 VAL A C 1
ATOM 1586 O O . VAL A 1 194 ? 17.366 15.467 2.186 1.00 58.22 194 VAL A O 1
ATOM 1589 N N . HIS A 1 195 ? 15.659 16.875 1.890 1.00 69.56 195 HIS A N 1
ATOM 1590 C CA . HIS A 1 195 ? 15.841 17.592 3.161 1.00 69.56 195 HIS A CA 1
ATOM 1591 C C . HIS A 1 195 ? 15.038 17.002 4.330 1.00 69.56 195 HIS A C 1
ATOM 1593 O O . HIS A 1 195 ? 14.975 17.593 5.406 1.00 69.56 195 HIS A O 1
ATOM 1599 N N . LYS A 1 196 ? 14.378 15.861 4.118 1.00 81.00 196 LYS A N 1
ATOM 1600 C CA . LYS A 1 196 ? 13.448 15.230 5.062 1.00 81.00 196 LYS A CA 1
ATOM 1601 C C . LYS A 1 196 ? 13.669 13.729 5.105 1.00 81.00 196 LYS A C 1
ATOM 1603 O O . LYS A 1 196 ? 14.103 13.141 4.114 1.00 81.00 196 LYS A O 1
ATOM 1608 N N . ARG A 1 197 ? 13.286 13.099 6.220 1.00 90.50 197 ARG A N 1
ATOM 1609 C CA . ARG A 1 197 ? 13.263 11.636 6.311 1.00 90.50 197 ARG A CA 1
ATOM 1610 C C . ARG A 1 197 ? 12.326 11.089 5.239 1.00 90.50 197 ARG A C 1
ATOM 1612 O O . ARG A 1 197 ? 11.158 11.479 5.171 1.00 90.50 197 ARG A O 1
ATOM 1619 N N . THR A 1 198 ? 12.863 10.227 4.382 1.00 92.56 198 THR A N 1
ATOM 1620 C CA . THR A 1 198 ? 12.165 9.718 3.202 1.00 92.56 198 THR A CA 1
ATOM 1621 C C . THR A 1 198 ? 12.386 8.219 3.052 1.00 92.56 198 THR A C 1
ATOM 1623 O O . THR A 1 198 ? 13.514 7.745 3.136 1.00 92.56 198 THR A O 1
ATOM 1626 N N . ILE A 1 199 ? 11.317 7.470 2.793 1.00 95.12 199 ILE A N 1
ATOM 1627 C CA . ILE A 1 199 ? 11.359 6.050 2.427 1.00 95.12 199 ILE A CA 1
ATOM 1628 C C . ILE A 1 199 ? 11.056 5.950 0.936 1.00 95.12 199 ILE A C 1
ATOM 1630 O O . ILE A 1 199 ? 10.062 6.505 0.468 1.00 95.12 199 ILE A O 1
ATOM 1634 N N . ALA A 1 200 ? 11.876 5.212 0.197 1.00 95.81 200 ALA A N 1
ATOM 1635 C CA . ALA A 1 200 ? 11.620 4.851 -1.187 1.00 95.81 200 ALA A CA 1
ATOM 1636 C C . ALA A 1 200 ? 11.498 3.329 -1.313 1.00 95.81 200 ALA A C 1
ATOM 1638 O O . ALA A 1 200 ? 12.476 2.603 -1.143 1.00 95.81 200 ALA A O 1
ATOM 1639 N N . LEU A 1 201 ? 10.296 2.850 -1.634 1.00 97.25 201 LEU A N 1
ATOM 1640 C CA . LEU A 1 201 ? 10.017 1.452 -1.953 1.00 97.25 201 LEU A CA 1
ATOM 1641 C C . LEU A 1 201 ? 9.832 1.318 -3.465 1.00 97.25 201 LEU A C 1
ATOM 1643 O O . LEU A 1 201 ? 8.835 1.788 -4.008 1.00 97.25 201 LEU A O 1
ATOM 1647 N N . SER A 1 202 ? 10.775 0.670 -4.142 1.00 96.31 202 SER A N 1
ATOM 1648 C CA . SER A 1 202 ? 10.782 0.511 -5.597 1.00 96.31 202 SER A CA 1
ATOM 1649 C C . SER A 1 202 ? 10.730 -0.955 -5.999 1.00 96.31 202 SER A C 1
ATOM 1651 O O . SER A 1 202 ? 11.474 -1.765 -5.453 1.00 96.31 202 SER A O 1
ATOM 1653 N N . TRP A 1 203 ? 9.874 -1.295 -6.959 1.00 94.88 203 TRP A N 1
ATOM 1654 C CA . TRP A 1 203 ? 9.782 -2.610 -7.586 1.00 94.88 203 TRP A CA 1
ATOM 1655 C C . TRP A 1 203 ? 10.079 -2.473 -9.070 1.00 94.88 203 TRP A C 1
ATOM 1657 O O . TRP A 1 203 ? 9.404 -1.726 -9.790 1.00 94.88 203 TRP A O 1
ATOM 1667 N N . VAL A 1 204 ? 11.094 -3.209 -9.514 1.00 90.94 204 VAL A N 1
ATOM 1668 C CA . VAL A 1 204 ? 11.552 -3.205 -10.899 1.00 90.94 204 VAL A CA 1
ATOM 1669 C C . VAL A 1 204 ? 11.514 -4.628 -11.464 1.00 90.94 204 VAL A C 1
ATOM 1671 O O . VAL A 1 204 ? 11.862 -5.580 -10.762 1.00 90.94 204 VAL A O 1
ATOM 1674 N N . PRO A 1 205 ? 11.048 -4.815 -12.704 1.00 88.00 205 PRO A N 1
ATOM 1675 C CA . PRO A 1 205 ? 10.948 -6.130 -13.330 1.00 88.00 205 PRO A CA 1
ATOM 1676 C C . PRO A 1 205 ? 12.351 -6.695 -13.578 1.00 88.00 205 PRO A C 1
ATOM 1678 O O . PRO A 1 205 ? 13.286 -5.943 -13.872 1.00 88.00 205 PRO A O 1
ATOM 1681 N N . PHE A 1 206 ? 12.514 -8.014 -13.498 1.00 83.75 206 PHE A N 1
ATOM 1682 C CA . PHE A 1 206 ? 13.754 -8.644 -13.953 1.00 83.75 206 PHE A CA 1
ATOM 1683 C C . PHE A 1 206 ? 13.839 -8.602 -15.489 1.00 83.75 206 PHE A C 1
ATOM 1685 O O . PHE A 1 206 ? 12.807 -8.748 -16.148 1.00 83.75 206 PHE A O 1
ATOM 1692 N N . PRO A 1 207 ? 15.035 -8.402 -16.074 1.00 74.94 207 PRO A N 1
ATOM 1693 C CA . PRO A 1 207 ? 15.234 -8.519 -17.514 1.00 74.94 207 PRO A CA 1
ATOM 1694 C C . PRO A 1 207 ? 14.833 -9.920 -17.984 1.00 74.94 207 PRO A C 1
ATOM 1696 O O . PRO A 1 207 ? 15.231 -10.911 -17.370 1.00 74.94 207 PRO A O 1
ATOM 1699 N N . GLN A 1 208 ? 14.049 -10.002 -19.055 1.00 66.06 208 GLN A N 1
ATOM 1700 C CA . GLN A 1 208 ? 13.690 -11.273 -19.685 1.00 66.06 208 GLN A CA 1
ATOM 1701 C C . GLN A 1 208 ? 14.666 -11.571 -20.827 1.00 66.06 208 GLN A C 1
ATOM 1703 O O . GLN A 1 208 ? 15.094 -10.657 -21.531 1.00 66.06 208 GLN A O 1
ATOM 1708 N N . SER A 1 209 ? 15.027 -12.842 -21.020 1.00 60.88 209 SER A N 1
ATOM 1709 C CA . SER A 1 209 ? 15.722 -13.259 -22.241 1.00 60.88 209 SER A CA 1
ATOM 1710 C C . SER A 1 209 ? 14.770 -13.185 -23.439 1.00 60.88 209 SER A C 1
ATOM 1712 O O . SER A 1 209 ? 13.550 -13.283 -23.286 1.00 60.88 209 SER A O 1
ATOM 1714 N N . HIS A 1 210 ? 15.327 -13.032 -24.642 1.00 54.91 210 HIS A N 1
ATOM 1715 C CA . HIS A 1 210 ? 14.547 -12.952 -25.881 1.00 54.91 210 HIS A CA 1
ATOM 1716 C C . HIS A 1 210 ? 13.647 -14.191 -26.087 1.00 54.91 210 HIS A C 1
ATOM 1718 O O . HIS A 1 210 ? 12.503 -14.054 -26.512 1.00 54.91 210 HIS A O 1
ATOM 1724 N N . ASP A 1 211 ? 14.118 -15.378 -25.688 1.00 52.19 211 ASP A N 1
ATOM 1725 C CA . ASP A 1 211 ? 13.359 -16.635 -25.781 1.00 52.19 211 ASP A CA 1
ATOM 1726 C C . ASP A 1 211 ? 12.210 -16.711 -24.761 1.00 52.19 211 ASP A C 1
ATOM 1728 O O . ASP A 1 211 ? 11.117 -17.174 -25.080 1.00 52.19 211 ASP A O 1
ATOM 1732 N N . ALA A 1 212 ? 12.404 -16.180 -23.548 1.00 56.00 212 ALA A N 1
ATOM 1733 C CA . ALA A 1 212 ? 11.354 -16.121 -22.529 1.00 56.00 212 ALA A CA 1
ATOM 1734 C C . ALA A 1 212 ? 10.245 -15.114 -22.883 1.00 56.00 212 ALA A C 1
ATOM 1736 O O . ALA A 1 212 ? 9.101 -15.288 -22.471 1.00 56.00 212 ALA A O 1
ATOM 1737 N N . MET A 1 213 ? 10.563 -14.074 -23.660 1.00 52.06 213 MET A N 1
ATOM 1738 C CA . MET A 1 213 ? 9.608 -13.047 -24.093 1.00 52.06 213 MET A CA 1
ATOM 1739 C C . MET A 1 213 ? 8.557 -13.592 -25.078 1.00 52.06 213 MET A C 1
ATOM 1741 O O . MET A 1 213 ? 7.415 -13.130 -25.067 1.00 52.06 213 MET A O 1
ATOM 1745 N N . LEU A 1 214 ? 8.921 -14.586 -25.900 1.00 52.28 214 LEU A N 1
ATOM 1746 C CA . LEU A 1 214 ? 8.014 -15.249 -26.848 1.00 52.28 214 LEU A CA 1
ATOM 1747 C C . LEU A 1 214 ? 6.996 -16.156 -26.132 1.00 52.28 214 LEU A C 1
ATOM 1749 O O . LEU A 1 214 ? 5.826 -16.179 -26.509 1.00 52.28 214 LEU A O 1
ATOM 1753 N N . GLU A 1 215 ? 7.413 -16.820 -25.050 1.00 49.50 215 GLU A N 1
ATOM 1754 C CA . GLU A 1 215 ? 6.554 -17.650 -24.187 1.00 49.50 215 GLU A CA 1
ATOM 1755 C C . GLU A 1 215 ? 5.712 -16.808 -23.202 1.00 49.50 215 GLU A C 1
ATOM 1757 O O . GLU A 1 215 ? 4.584 -17.157 -22.849 1.00 49.50 215 GLU A O 1
ATOM 1762 N N . ALA A 1 216 ? 6.219 -15.644 -22.775 1.00 52.53 216 ALA A N 1
ATOM 1763 C CA . ALA A 1 216 ? 5.597 -14.774 -21.773 1.00 52.53 216 ALA A CA 1
ATOM 1764 C C . ALA A 1 216 ? 4.621 -13.729 -22.350 1.00 52.53 216 ALA A C 1
ATOM 1766 O O . ALA A 1 216 ? 4.414 -12.677 -21.738 1.00 52.53 216 ALA A O 1
ATOM 1767 N N . ALA A 1 217 ? 3.946 -14.029 -23.467 1.00 48.31 217 ALA A N 1
ATOM 1768 C CA . ALA A 1 217 ? 3.027 -13.141 -24.203 1.00 48.31 217 ALA A CA 1
ATOM 1769 C C . ALA A 1 217 ? 1.797 -12.611 -23.417 1.00 48.31 217 ALA A C 1
ATOM 1771 O O . ALA A 1 217 ? 0.885 -11.985 -23.968 1.00 48.31 217 ALA A O 1
ATOM 1772 N N . GLN A 1 218 ? 1.726 -12.880 -22.114 1.00 52.41 218 GLN A N 1
ATOM 1773 C CA . GLN A 1 218 ? 0.689 -12.404 -21.207 1.00 52.41 218 GLN A CA 1
ATOM 1774 C C . GLN A 1 218 ? 1.215 -11.649 -19.983 1.00 52.41 218 GLN A C 1
ATOM 1776 O O . GLN A 1 218 ? 0.386 -11.146 -19.222 1.00 52.41 218 GLN A O 1
ATOM 1781 N N . GLN A 1 219 ? 2.531 -11.561 -19.765 1.00 59.22 219 GLN A N 1
ATOM 1782 C CA . GLN A 1 219 ? 3.061 -11.006 -18.526 1.00 59.22 219 GLN A CA 1
ATOM 1783 C C . GLN A 1 219 ? 3.075 -9.474 -18.556 1.00 59.22 219 GLN A C 1
ATOM 1785 O O . GLN A 1 219 ? 3.568 -8.832 -19.481 1.00 59.22 219 GLN A O 1
ATOM 1790 N N . VAL A 1 220 ? 2.503 -8.867 -17.517 1.00 66.62 220 VAL A N 1
ATOM 1791 C CA . VAL A 1 220 ? 2.475 -7.412 -17.364 1.00 66.62 220 VAL A CA 1
ATOM 1792 C C . VAL A 1 220 ? 3.842 -6.920 -16.892 1.00 66.62 220 VAL A C 1
ATOM 1794 O O . VAL A 1 220 ? 4.263 -7.221 -15.777 1.00 66.62 220 VAL A O 1
ATOM 1797 N N . ASN A 1 221 ? 4.499 -6.113 -17.723 1.00 71.50 221 ASN A N 1
ATOM 1798 C CA . ASN A 1 221 ? 5.732 -5.428 -17.363 1.00 71.50 221 ASN A CA 1
ATOM 1799 C C . ASN A 1 221 ? 5.413 -4.017 -16.830 1.00 71.50 221 ASN A C 1
ATOM 1801 O O . ASN A 1 221 ? 4.865 -3.175 -17.550 1.00 71.50 221 ASN A O 1
ATOM 1805 N N . LEU A 1 222 ? 5.699 -3.776 -15.549 1.00 82.69 222 LEU A N 1
ATOM 1806 C CA . LEU A 1 222 ? 5.480 -2.490 -14.889 1.00 82.69 222 LEU A CA 1
ATOM 1807 C C . LEU A 1 222 ? 6.637 -2.161 -13.951 1.00 82.69 222 LEU A C 1
ATOM 1809 O O . LEU A 1 222 ? 7.276 -3.049 -13.401 1.00 82.69 222 LEU A O 1
ATOM 1813 N N . GLN A 1 223 ? 6.866 -0.877 -13.742 1.00 89.50 223 GLN A N 1
ATOM 1814 C CA . GLN A 1 223 ? 7.718 -0.355 -12.684 1.00 89.50 223 GLN A CA 1
ATOM 1815 C C . GLN A 1 223 ? 6.831 0.338 -11.655 1.00 89.50 223 GLN A C 1
ATOM 1817 O O . GLN A 1 223 ? 5.818 0.943 -12.013 1.00 89.50 223 GLN A O 1
ATOM 1822 N N . TYR A 1 224 ? 7.201 0.248 -10.384 1.00 94.00 224 TYR A N 1
ATOM 1823 C CA . TYR A 1 224 ? 6.468 0.842 -9.271 1.00 94.00 224 TYR A CA 1
ATOM 1824 C C . TYR A 1 224 ? 7.451 1.488 -8.299 1.00 94.00 224 TYR A C 1
ATOM 1826 O O . TYR A 1 224 ? 8.445 0.870 -7.934 1.00 94.00 224 TYR A O 1
ATOM 1834 N N . THR A 1 225 ? 7.171 2.705 -7.845 1.00 96.44 225 THR A N 1
ATOM 1835 C CA . THR A 1 225 ? 7.927 3.346 -6.766 1.00 96.44 225 THR A CA 1
ATOM 1836 C C . THR A 1 225 ? 6.988 4.141 -5.876 1.00 96.44 225 THR A C 1
ATOM 1838 O O . THR A 1 225 ? 6.261 5.009 -6.354 1.00 96.44 225 THR A O 1
ATOM 1841 N N . LEU A 1 226 ? 7.007 3.853 -4.578 1.00 97.56 226 LEU A N 1
ATOM 1842 C CA . LEU A 1 226 ? 6.341 4.618 -3.532 1.00 97.56 226 LEU A CA 1
ATOM 1843 C C . LEU A 1 226 ? 7.388 5.417 -2.755 1.00 97.56 226 LEU A C 1
ATOM 1845 O O . LEU A 1 226 ? 8.329 4.845 -2.211 1.00 97.56 226 LEU A O 1
ATOM 1849 N N . ILE A 1 227 ? 7.185 6.727 -2.690 1.00 95.69 227 ILE A N 1
ATOM 1850 C CA . ILE A 1 227 ? 7.936 7.673 -1.875 1.00 95.69 227 ILE A CA 1
ATOM 1851 C C . ILE A 1 227 ? 7.063 8.087 -0.692 1.00 95.69 227 ILE A C 1
ATOM 1853 O O . ILE A 1 227 ? 5.923 8.527 -0.876 1.00 95.69 227 ILE A O 1
ATOM 1857 N N . VAL A 1 228 ? 7.609 7.957 0.512 1.00 96.12 228 VAL A N 1
ATOM 1858 C CA . VAL A 1 228 ? 7.002 8.393 1.771 1.00 96.12 228 VAL A CA 1
ATOM 1859 C C . VAL A 1 228 ? 7.919 9.440 2.381 1.00 96.12 228 VAL A C 1
ATOM 1861 O O . VAL A 1 228 ? 9.021 9.113 2.799 1.00 96.12 228 VAL A O 1
ATOM 1864 N N . GLU A 1 229 ? 7.480 10.691 2.422 1.00 93.12 229 GLU A N 1
ATOM 1865 C CA . GLU A 1 229 ? 8.241 11.815 2.975 1.00 93.12 229 GLU A CA 1
ATOM 1866 C C . GLU A 1 229 ? 7.582 12.296 4.271 1.00 93.12 229 GLU A C 1
ATOM 1868 O O . GLU A 1 229 ? 6.383 12.586 4.294 1.00 93.12 229 GLU A O 1
ATOM 1873 N N . GLU A 1 230 ? 8.352 12.436 5.347 1.00 91.69 230 GLU A N 1
ATOM 1874 C CA . GLU A 1 230 ? 7.847 13.024 6.587 1.00 91.69 230 GLU A CA 1
ATOM 1875 C C . GLU A 1 230 ? 7.749 14.551 6.468 1.00 91.69 230 GLU A C 1
ATOM 1877 O O . GLU A 1 230 ? 8.753 15.248 6.327 1.00 91.69 230 GLU A O 1
ATOM 1882 N N . ILE A 1 231 ? 6.529 15.096 6.527 1.00 87.94 231 ILE A N 1
ATOM 1883 C CA . ILE A 1 231 ? 6.325 16.552 6.537 1.00 87.94 231 ILE A CA 1
ATOM 1884 C C . ILE A 1 231 ? 6.560 17.093 7.952 1.00 87.94 231 ILE A C 1
ATOM 1886 O O . ILE A 1 231 ? 7.262 18.088 8.118 1.00 87.94 231 ILE A O 1
ATOM 1890 N N . PHE A 1 232 ? 5.947 16.446 8.943 1.00 86.44 232 PHE A N 1
ATOM 1891 C CA . PHE A 1 232 ? 6.145 16.644 10.378 1.00 86.44 232 PHE A CA 1
ATOM 1892 C C . PHE A 1 232 ? 5.714 15.373 11.120 1.00 86.44 232 PHE A C 1
ATOM 1894 O O . PHE A 1 232 ? 5.195 14.442 10.502 1.00 86.44 232 PHE A O 1
ATOM 1901 N N . SER A 1 233 ? 5.894 15.341 12.441 1.00 86.62 233 SER A N 1
ATOM 1902 C CA . SER A 1 233 ? 5.536 14.181 13.267 1.00 86.62 233 SER A CA 1
ATOM 1903 C C . SER A 1 233 ? 4.099 13.704 13.010 1.00 86.62 233 SER A C 1
ATOM 1905 O O . SER A 1 233 ? 3.142 14.469 13.126 1.00 86.62 233 SER A O 1
ATOM 1907 N N . ASN A 1 234 ? 3.951 12.428 12.655 1.00 90.19 234 ASN A N 1
ATOM 1908 C CA . ASN A 1 234 ? 2.677 11.783 12.323 1.00 90.19 234 ASN A CA 1
ATOM 1909 C C . ASN A 1 234 ? 1.931 12.346 11.099 1.00 90.19 234 ASN A C 1
ATOM 1911 O O . ASN A 1 234 ? 0.733 12.097 10.952 1.00 90.19 234 ASN A O 1
ATOM 1915 N N . ARG A 1 235 ? 2.603 13.084 10.204 1.00 93.12 235 ARG A N 1
ATOM 1916 C CA . ARG A 1 235 ? 2.042 13.457 8.898 1.00 93.12 235 ARG A CA 1
ATOM 1917 C C . ARG A 1 235 ? 3.034 13.206 7.774 1.00 93.12 235 ARG A C 1
ATOM 1919 O O . ARG A 1 235 ? 4.068 13.868 7.655 1.00 93.12 235 ARG A O 1
ATOM 1926 N N . LEU A 1 236 ? 2.650 12.291 6.895 1.00 93.94 236 LEU A N 1
ATOM 1927 C CA . LEU A 1 236 ? 3.444 11.844 5.760 1.00 93.94 236 LEU A CA 1
ATOM 1928 C C . LEU A 1 236 ? 2.835 12.346 4.455 1.00 93.94 236 LEU A C 1
ATOM 1930 O O . LEU A 1 236 ? 1.614 12.365 4.281 1.00 93.94 236 LEU A O 1
ATOM 1934 N N . ARG A 1 237 ? 3.702 12.699 3.510 1.00 94.00 237 ARG A N 1
ATOM 1935 C CA . ARG A 1 237 ? 3.361 12.872 2.102 1.00 94.00 237 ARG A CA 1
ATOM 1936 C C . ARG A 1 237 ? 3.687 11.590 1.361 1.00 94.00 237 ARG A C 1
ATOM 1938 O O . ARG A 1 237 ? 4.819 11.118 1.398 1.00 94.00 237 ARG A O 1
ATOM 1945 N N . LEU A 1 238 ? 2.704 11.067 0.647 1.00 95.25 238 LEU A N 1
ATOM 1946 C CA . LEU A 1 238 ? 2.821 9.855 -0.147 1.00 95.25 238 LEU A CA 1
ATOM 1947 C C . LEU A 1 238 ? 2.805 10.232 -1.617 1.00 95.25 238 LEU A C 1
ATOM 1949 O O . LEU A 1 238 ? 1.891 10.921 -2.060 1.00 95.25 238 LEU A O 1
ATOM 1953 N N . SER A 1 239 ? 3.790 9.771 -2.376 1.00 94.62 239 SER A N 1
ATOM 1954 C CA . SER A 1 239 ? 3.811 9.901 -3.833 1.00 94.62 239 SER A CA 1
ATOM 1955 C C . SER A 1 239 ? 4.161 8.557 -4.441 1.00 94.62 239 SER A C 1
ATOM 1957 O O . SER A 1 239 ? 5.203 7.991 -4.137 1.00 94.62 239 SER A O 1
ATOM 1959 N N . CYS A 1 240 ? 3.287 8.019 -5.280 1.00 95.44 240 CYS A N 1
ATOM 1960 C CA . CYS A 1 240 ? 3.494 6.730 -5.915 1.00 95.44 240 CYS A CA 1
ATOM 1961 C C . CYS A 1 240 ? 3.437 6.868 -7.427 1.00 95.44 240 CYS A C 1
ATOM 1963 O O . CYS A 1 240 ? 2.454 7.372 -7.974 1.00 95.44 240 CYS A O 1
ATOM 1965 N N . VAL A 1 241 ? 4.488 6.400 -8.091 1.00 93.00 241 VAL A N 1
ATOM 1966 C CA . VAL A 1 241 ? 4.598 6.388 -9.543 1.00 93.00 241 VAL A CA 1
ATOM 1967 C C . VAL A 1 241 ? 4.618 4.952 -10.031 1.00 93.00 241 VAL A C 1
ATOM 1969 O O . VAL A 1 241 ? 5.375 4.123 -9.531 1.00 93.00 241 VAL A O 1
ATOM 1972 N N . THR A 1 242 ? 3.812 4.669 -11.048 1.00 92.00 242 THR A N 1
ATOM 1973 C CA . THR A 1 242 ? 3.987 3.470 -11.869 1.00 92.00 242 THR A CA 1
ATOM 1974 C C . THR A 1 242 ? 4.183 3.861 -13.311 1.00 92.00 242 THR A C 1
ATOM 1976 O O . THR A 1 242 ? 3.437 4.704 -13.814 1.00 92.00 242 THR A O 1
ATOM 1979 N N . SER A 1 243 ? 5.103 3.192 -13.991 1.00 84.62 243 SER A N 1
ATOM 1980 C CA . SER A 1 243 ? 5.181 3.211 -15.445 1.00 84.62 243 SER A CA 1
ATOM 1981 C C . SER A 1 243 ? 4.827 1.821 -15.960 1.00 84.62 243 SER A C 1
ATOM 1983 O O . SER A 1 243 ? 5.267 0.795 -15.441 1.00 84.62 243 SER A O 1
ATOM 1985 N N . CYS A 1 244 ? 3.971 1.781 -16.970 1.00 70.31 244 CYS A N 1
ATOM 1986 C CA . CYS A 1 244 ? 3.919 0.640 -17.868 1.00 70.31 244 CYS A CA 1
ATOM 1987 C C . CYS A 1 244 ? 4.695 1.069 -19.115 1.00 70.31 244 CYS A C 1
ATOM 1989 O O . CYS A 1 244 ? 4.447 2.168 -19.617 1.00 70.31 244 CYS A O 1
ATOM 1991 N N . PHE A 1 245 ? 5.614 0.217 -19.579 1.00 62.94 245 PHE A N 1
ATOM 1992 C CA . PHE A 1 245 ? 6.481 0.417 -20.752 1.00 62.94 245 PHE A CA 1
ATOM 1993 C C . PHE A 1 245 ? 7.653 1.412 -20.557 1.00 62.94 245 PHE A C 1
ATOM 1995 O O . PHE A 1 245 ? 7.452 2.617 -20.636 1.00 62.94 245 PHE A O 1
ATOM 2002 N N . HIS A 1 246 ? 8.876 0.912 -20.331 1.00 49.75 246 HIS A N 1
ATOM 2003 C CA . HIS A 1 246 ? 10.134 1.310 -21.008 1.00 49.75 246 HIS A CA 1
ATOM 2004 C C . HIS A 1 246 ? 11.379 0.759 -20.282 1.00 49.75 246 HIS A C 1
ATOM 2006 O O . HIS A 1 246 ? 11.661 1.119 -19.140 1.00 49.75 246 HIS A O 1
ATOM 2012 N N . ASP A 1 247 ? 12.184 -0.001 -21.021 1.00 39.69 247 ASP A N 1
ATOM 2013 C CA . ASP A 1 247 ? 13.628 0.214 -21.172 1.00 39.69 247 ASP A CA 1
ATOM 2014 C C . ASP A 1 247 ? 13.889 0.213 -22.693 1.00 39.69 247 ASP A C 1
ATOM 2016 O O . ASP A 1 247 ? 13.183 -0.484 -23.419 1.00 39.69 247 ASP A O 1
ATOM 2020 N N . LYS A 1 248 ? 14.827 1.010 -23.225 1.00 43.31 248 LYS A N 1
ATOM 2021 C CA . LYS A 1 248 ? 15.118 1.020 -24.684 1.00 43.31 248 LYS A CA 1
ATOM 2022 C C . LYS A 1 248 ? 15.729 -0.306 -25.167 1.00 43.31 248 LYS A C 1
ATOM 2024 O O . LYS A 1 248 ? 15.789 -0.541 -26.369 1.00 43.31 248 LYS A O 1
ATOM 2029 N N . ASN A 1 249 ? 16.158 -1.141 -24.223 1.00 41.84 249 ASN A N 1
ATOM 2030 C CA . ASN A 1 249 ? 16.726 -2.466 -24.450 1.00 41.84 249 ASN A CA 1
ATOM 2031 C C . ASN A 1 249 ? 15.701 -3.608 -24.327 1.00 41.84 249 ASN A C 1
ATOM 2033 O O . ASN A 1 249 ? 16.033 -4.739 -24.670 1.00 41.84 249 ASN A O 1
ATOM 2037 N N . ASP A 1 250 ? 14.482 -3.334 -23.851 1.00 43.62 250 ASP A N 1
ATOM 2038 C CA . ASP A 1 250 ? 13.433 -4.346 -23.705 1.00 43.62 250 ASP A CA 1
ATOM 2039 C C . ASP A 1 250 ? 12.579 -4.329 -24.992 1.00 43.62 250 ASP A C 1
ATOM 2041 O O . ASP A 1 250 ? 11.959 -3.318 -25.323 1.00 43.62 250 ASP A O 1
ATOM 2045 N N . GLY A 1 251 ? 12.611 -5.422 -25.765 1.00 41.03 251 GLY A N 1
ATOM 2046 C CA . GLY A 1 251 ? 11.958 -5.543 -27.076 1.00 41.03 251 GLY A CA 1
ATOM 2047 C C . GLY A 1 251 ? 10.429 -5.369 -27.068 1.00 41.03 251 GLY A C 1
ATOM 2048 O O . GLY A 1 251 ? 9.790 -5.166 -26.035 1.00 41.03 251 GLY A O 1
ATOM 2049 N N . HIS A 1 252 ? 9.812 -5.448 -28.254 1.00 41.72 252 HIS A N 1
ATOM 2050 C CA . HIS A 1 252 ? 8.355 -5.362 -28.405 1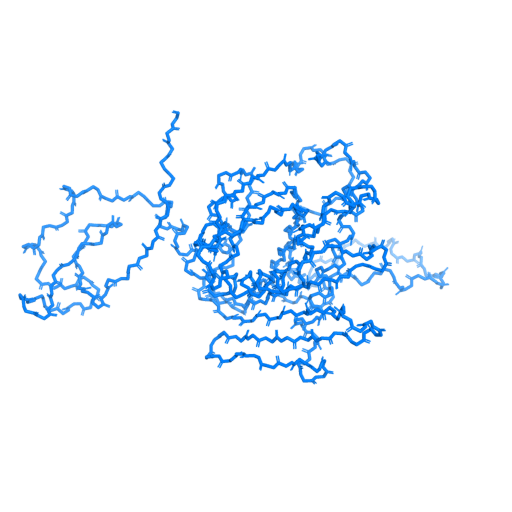.00 41.72 252 HIS A CA 1
ATOM 2051 C C . HIS A 1 252 ? 7.647 -6.484 -27.621 1.00 41.72 252 HIS A C 1
ATOM 2053 O O . HIS A 1 252 ? 7.785 -7.660 -27.942 1.00 41.72 252 HIS A O 1
ATOM 2059 N N . LEU A 1 253 ? 6.862 -6.112 -26.606 1.00 49.28 253 LEU A N 1
ATOM 2060 C CA . LEU A 1 253 ? 6.151 -7.052 -25.734 1.00 49.28 253 LEU A CA 1
ATOM 2061 C C . LEU A 1 253 ? 4.810 -7.508 -26.326 1.00 49.28 253 LEU A C 1
ATOM 2063 O O . LEU A 1 253 ? 3.993 -6.692 -26.762 1.00 49.28 253 LEU A O 1
ATOM 2067 N N . ALA A 1 254 ? 4.550 -8.811 -26.225 1.00 42.94 254 ALA A N 1
ATOM 2068 C CA . ALA A 1 254 ? 3.239 -9.415 -26.415 1.00 42.94 254 ALA A CA 1
ATOM 2069 C C . ALA A 1 254 ? 2.453 -9.389 -25.083 1.00 42.94 254 ALA A C 1
ATOM 2071 O O . ALA A 1 254 ? 2.917 -9.880 -24.059 1.00 42.94 254 ALA A O 1
ATOM 2072 N N . GLY A 1 255 ? 1.277 -8.749 -25.075 1.00 50.12 255 GLY A N 1
ATOM 2073 C CA . GLY A 1 255 ? 0.386 -8.637 -23.911 1.00 50.12 255 GLY A CA 1
ATOM 2074 C C . GLY A 1 255 ? -0.657 -7.526 -24.086 1.00 50.12 255 GLY A C 1
ATOM 2075 O O . GLY A 1 255 ? -0.418 -6.561 -24.803 1.00 50.12 255 GLY A O 1
ATOM 2076 N N . SER A 1 256 ? -1.842 -7.631 -23.460 1.00 52.91 256 SER A N 1
ATOM 2077 C CA . SER A 1 256 ? -2.900 -6.605 -23.594 1.00 52.91 256 SER A CA 1
ATOM 2078 C C . SER A 1 256 ? -2.496 -5.316 -22.858 1.00 52.91 256 SER A C 1
ATOM 2080 O O . SER A 1 256 ? -2.524 -5.309 -21.620 1.00 52.91 256 SER A O 1
ATOM 2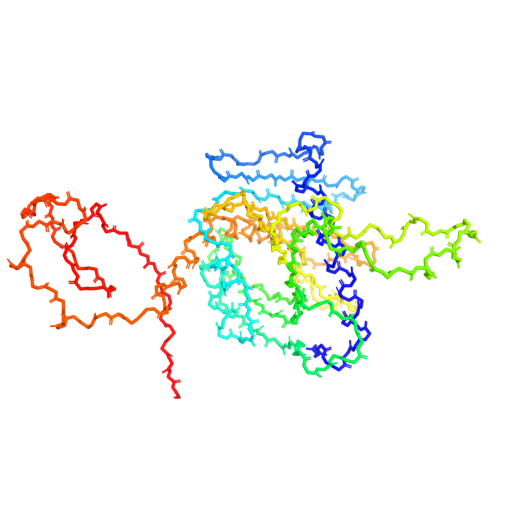082 N N . PRO A 1 257 ? -2.229 -4.189 -23.555 1.00 63.28 257 PRO A N 1
ATOM 2083 C CA . PRO A 1 257 ? -1.740 -2.953 -22.928 1.00 63.28 257 PRO A CA 1
ATOM 2084 C C . PRO A 1 257 ? -2.682 -2.393 -21.855 1.00 63.28 257 PRO A C 1
ATOM 2086 O O . PRO A 1 257 ? -2.279 -1.637 -20.976 1.00 63.28 257 PRO A O 1
ATOM 2089 N N . TRP A 1 258 ? -3.958 -2.775 -21.902 1.00 67.69 258 TRP A N 1
ATOM 2090 C CA . TRP A 1 258 ? -4.980 -2.306 -20.976 1.00 67.69 258 TRP A CA 1
ATOM 2091 C C . TRP A 1 258 ? -4.956 -3.020 -19.615 1.00 67.69 258 TRP A C 1
ATOM 2093 O O . TRP A 1 258 ? -5.262 -2.385 -18.609 1.00 67.69 258 TRP A O 1
ATOM 2103 N N . ALA A 1 259 ? -4.559 -4.301 -19.549 1.00 70.94 259 ALA A N 1
ATOM 2104 C CA . ALA A 1 259 ? -4.455 -5.026 -18.273 1.00 70.94 259 ALA A CA 1
ATOM 2105 C C . ALA A 1 259 ? -3.324 -4.438 -17.418 1.00 70.94 259 ALA A C 1
ATOM 2107 O O . ALA A 1 259 ? -3.527 -4.120 -16.247 1.00 70.94 259 ALA A O 1
ATOM 2108 N N . ALA A 1 260 ? -2.172 -4.185 -18.050 1.00 76.25 260 ALA A N 1
ATOM 2109 C CA . ALA A 1 260 ? -1.031 -3.523 -17.429 1.00 76.25 260 ALA A CA 1
ATOM 2110 C C . ALA A 1 260 ? -1.404 -2.150 -16.857 1.00 76.25 260 ALA A C 1
ATOM 2112 O O . ALA A 1 260 ? -1.160 -1.875 -15.685 1.00 76.25 260 ALA A O 1
ATOM 2113 N N . ARG A 1 261 ? -2.086 -1.318 -17.655 1.00 81.31 261 ARG A N 1
ATOM 2114 C CA . ARG A 1 261 ? -2.564 0.007 -17.228 1.00 81.31 261 ARG A CA 1
ATOM 2115 C C . ARG A 1 261 ? -3.551 -0.075 -16.064 1.00 81.31 261 ARG A C 1
ATOM 2117 O O . ARG A 1 261 ? -3.475 0.730 -15.139 1.00 81.31 261 ARG A O 1
ATOM 2124 N N . ALA A 1 262 ? -4.477 -1.035 -16.096 1.00 82.94 262 ALA A N 1
ATOM 2125 C CA . ALA A 1 262 ? -5.475 -1.201 -15.045 1.00 82.94 262 ALA A CA 1
ATOM 2126 C C . ALA A 1 262 ? -4.835 -1.623 -13.713 1.00 82.94 262 ALA A C 1
ATOM 2128 O O . ALA A 1 262 ? -5.197 -1.078 -12.670 1.00 82.94 262 ALA A O 1
ATOM 2129 N N . ILE A 1 263 ? -3.869 -2.546 -13.752 1.00 86.00 263 ILE A N 1
ATOM 2130 C CA . ILE A 1 263 ? -3.101 -2.973 -12.575 1.00 86.00 263 ILE A CA 1
ATOM 2131 C C . ILE A 1 263 ? -2.230 -1.828 -12.059 1.00 86.00 263 ILE A C 1
ATOM 2133 O O . ILE A 1 263 ? -2.332 -1.496 -10.883 1.00 86.00 263 ILE A O 1
ATOM 2137 N N . ALA A 1 264 ? -1.459 -1.167 -12.927 1.00 89.06 264 ALA A N 1
ATOM 2138 C CA . ALA A 1 264 ? -0.605 -0.034 -12.567 1.00 89.06 264 ALA A CA 1
ATOM 2139 C C . ALA A 1 264 ? -1.400 1.080 -11.863 1.00 89.06 264 ALA A C 1
ATOM 2141 O O . ALA A 1 264 ? -1.056 1.499 -10.758 1.00 89.06 264 ALA A O 1
ATOM 2142 N N . ARG A 1 265 ? -2.548 1.473 -12.433 1.00 89.81 265 ARG A N 1
ATOM 2143 C CA . ARG A 1 265 ? -3.447 2.465 -11.826 1.00 89.81 265 ARG A CA 1
ATOM 2144 C C . ARG A 1 265 ? -3.974 2.026 -10.455 1.00 89.81 265 ARG A C 1
ATOM 2146 O O . ARG A 1 265 ? -4.095 2.861 -9.561 1.00 89.81 265 ARG A O 1
ATOM 2153 N N . ARG A 1 266 ? -4.332 0.747 -10.280 1.00 91.25 266 ARG A N 1
ATOM 2154 C CA . ARG A 1 266 ? -4.798 0.231 -8.980 1.00 91.25 266 ARG A CA 1
ATOM 2155 C C . ARG A 1 266 ? -3.672 0.189 -7.955 1.00 91.25 266 ARG A C 1
ATOM 2157 O O . ARG A 1 266 ? -3.917 0.590 -6.823 1.00 91.25 266 ARG A O 1
ATOM 2164 N N . LEU A 1 267 ? -2.468 -0.235 -8.343 1.00 92.50 267 LEU A N 1
ATOM 2165 C CA . LEU A 1 267 ? -1.299 -0.262 -7.464 1.00 92.50 267 LEU A CA 1
ATOM 2166 C C . LEU A 1 267 ? -1.037 1.124 -6.870 1.00 92.50 267 LEU A C 1
ATOM 2168 O O . LEU A 1 267 ? -1.079 1.250 -5.651 1.00 92.50 267 LEU A O 1
ATOM 2172 N N . VAL A 1 268 ? -0.891 2.168 -7.699 1.00 93.25 268 VAL A N 1
ATOM 2173 C CA . VAL A 1 268 ? -0.601 3.524 -7.188 1.00 93.25 268 VAL A CA 1
ATOM 2174 C C . VAL A 1 268 ? -1.686 4.053 -6.253 1.00 93.25 268 VAL A C 1
ATOM 2176 O O . VAL A 1 268 ? -1.373 4.570 -5.185 1.00 93.25 268 VAL A O 1
ATOM 2179 N N . LEU A 1 269 ? -2.964 3.885 -6.617 1.00 93.75 269 LEU A N 1
ATOM 2180 C CA . LEU A 1 269 ? -4.091 4.374 -5.818 1.00 93.75 269 LEU A CA 1
ATOM 2181 C C . LEU A 1 269 ? -4.197 3.642 -4.482 1.00 93.75 269 LEU A C 1
ATOM 2183 O O . LEU A 1 269 ? -4.416 4.262 -3.447 1.00 93.75 269 LEU A O 1
ATOM 2187 N N . ARG A 1 270 ? -4.048 2.314 -4.488 1.00 95.19 270 ARG A N 1
ATOM 2188 C CA . ARG A 1 270 ? -4.109 1.509 -3.264 1.00 95.19 270 ARG A CA 1
ATOM 2189 C C . ARG A 1 270 ? -2.960 1.853 -2.328 1.00 95.19 270 ARG A C 1
ATOM 2191 O O . ARG A 1 270 ? -3.214 2.075 -1.150 1.00 95.19 270 ARG A O 1
ATOM 2198 N N . SER A 1 271 ? -1.742 1.969 -2.851 1.00 95.50 271 SER A N 1
ATOM 2199 C CA . SER A 1 271 ? -0.561 2.267 -2.043 1.00 95.50 271 SER A CA 1
ATOM 2200 C C . SER A 1 271 ? -0.676 3.599 -1.309 1.00 95.50 271 SER A C 1
ATOM 2202 O O . SER A 1 271 ? -0.435 3.639 -0.108 1.00 95.50 271 SER A O 1
ATOM 2204 N N . VAL A 1 272 ? -1.111 4.675 -1.977 1.00 95.56 272 VAL A N 1
ATOM 2205 C CA . VAL A 1 272 ? -1.256 5.983 -1.309 1.00 95.56 272 VAL A CA 1
ATOM 2206 C C . VAL A 1 272 ? -2.565 6.112 -0.522 1.00 95.56 272 VAL A C 1
ATOM 2208 O O . VAL A 1 272 ? -2.604 6.786 0.502 1.00 95.56 272 VAL A O 1
ATOM 2211 N N . GLY A 1 273 ? -3.644 5.464 -0.966 1.00 95.06 273 GLY A N 1
ATOM 2212 C CA . GLY A 1 273 ? -4.973 5.581 -0.357 1.00 95.06 273 GLY A CA 1
ATOM 2213 C C . GLY A 1 273 ? -5.211 4.650 0.837 1.00 95.06 273 GLY A C 1
ATOM 2214 O O . GLY A 1 273 ? -6.155 4.861 1.601 1.00 95.06 273 GLY A O 1
ATOM 2215 N N . LYS A 1 274 ? -4.399 3.596 1.007 1.00 95.75 274 LYS A N 1
ATOM 2216 C CA . LYS A 1 274 ? -4.548 2.613 2.096 1.00 95.75 274 LYS A CA 1
ATOM 2217 C C . LYS A 1 274 ? -3.421 2.605 3.115 1.00 95.75 274 LYS A C 1
ATOM 2219 O O . LYS A 1 274 ? -3.626 1.981 4.151 1.00 95.75 274 LYS A O 1
ATOM 2224 N N . LEU A 1 275 ? -2.310 3.312 2.894 1.00 96.25 275 LEU A N 1
ATOM 2225 C CA . LEU A 1 275 ? -1.166 3.283 3.812 1.00 96.25 275 LEU A CA 1
ATOM 2226 C C . LEU A 1 275 ? -1.550 3.631 5.258 1.00 96.25 275 LEU A C 1
ATOM 2228 O O . LEU A 1 275 ? -1.261 2.848 6.150 1.00 96.25 275 LEU A O 1
ATOM 2232 N N . GLU A 1 276 ? -2.265 4.735 5.500 1.00 95.06 276 GLU A N 1
ATOM 2233 C CA . GLU A 1 276 ? -2.659 5.136 6.865 1.00 95.06 276 GLU A CA 1
ATOM 2234 C C . GLU A 1 276 ? -3.500 4.055 7.568 1.00 95.06 276 GLU A C 1
ATOM 2236 O O . GLU A 1 276 ? -3.264 3.691 8.722 1.00 95.06 276 GLU A O 1
ATOM 2241 N N . ALA A 1 277 ? -4.482 3.498 6.853 1.00 93.56 277 ALA A N 1
ATOM 2242 C CA . ALA A 1 277 ? -5.331 2.439 7.381 1.00 93.56 277 ALA A CA 1
ATOM 2243 C C . ALA A 1 277 ? -4.547 1.139 7.611 1.00 93.56 277 ALA A C 1
ATOM 2245 O O . ALA A 1 277 ? -4.804 0.453 8.598 1.00 93.56 277 ALA A O 1
ATOM 2246 N N . ALA A 1 278 ? -3.605 0.821 6.721 1.00 94.75 278 ALA A N 1
ATOM 2247 C CA . ALA A 1 278 ? -2.734 -0.342 6.804 1.00 94.75 278 ALA A CA 1
ATOM 2248 C C . ALA A 1 278 ? -1.775 -0.243 7.995 1.00 94.75 278 ALA A C 1
ATOM 2250 O O . ALA A 1 278 ? -1.684 -1.191 8.765 1.00 94.75 278 ALA A O 1
ATOM 2251 N N . VAL A 1 279 ? -1.146 0.916 8.207 1.00 94.50 279 VAL A N 1
ATOM 2252 C CA . VAL A 1 279 ? -0.264 1.174 9.355 1.00 94.50 279 VAL A CA 1
ATOM 2253 C C . VAL A 1 279 ? -1.025 0.972 10.662 1.00 94.50 279 VAL A C 1
ATOM 2255 O O . VAL A 1 279 ? -0.604 0.226 11.544 1.00 94.50 279 VAL A O 1
ATOM 2258 N N . ALA A 1 280 ? -2.208 1.569 10.767 1.00 91.50 280 ALA A N 1
ATOM 2259 C CA . ALA A 1 280 ? -3.031 1.409 11.953 1.00 91.50 280 ALA A CA 1
ATOM 2260 C C . ALA A 1 280 ? -3.577 -0.021 12.131 1.00 91.50 280 ALA A C 1
ATOM 2262 O O . ALA A 1 280 ? -3.762 -0.455 13.263 1.00 91.50 280 ALA A O 1
ATOM 2263 N N . ALA A 1 281 ? -3.841 -0.759 11.048 1.00 90.50 281 ALA A N 1
ATOM 2264 C CA . ALA A 1 281 ? -4.229 -2.166 11.127 1.00 90.50 281 ALA A CA 1
ATOM 2265 C C . ALA A 1 281 ? -3.063 -3.060 11.575 1.00 90.50 281 ALA A C 1
ATOM 2267 O O . ALA A 1 281 ? -3.291 -3.950 12.387 1.00 90.50 281 ALA A O 1
ATOM 2268 N N . SER A 1 282 ? -1.839 -2.789 11.105 1.00 88.62 282 SER A N 1
ATOM 2269 C CA . SER A 1 282 ? -0.618 -3.485 11.533 1.00 88.62 282 SER A CA 1
ATOM 2270 C C . SER A 1 282 ? -0.435 -3.371 13.042 1.00 88.62 282 SER A C 1
ATOM 2272 O O . SER A 1 282 ? -0.357 -4.379 13.729 1.00 88.62 282 SER A O 1
ATOM 2274 N N . ARG A 1 283 ? -0.536 -2.149 13.579 1.00 84.44 283 ARG A N 1
ATOM 2275 C CA . ARG A 1 283 ? -0.437 -1.899 15.024 1.00 84.44 283 ARG A CA 1
ATOM 2276 C C . ARG A 1 283 ? -1.441 -2.670 15.865 1.00 84.44 283 ARG A C 1
ATOM 2278 O O . ARG A 1 283 ? -1.132 -3.065 16.980 1.00 84.44 283 ARG A O 1
ATOM 2285 N N . ILE A 1 284 ? -2.672 -2.799 15.373 1.00 84.38 284 ILE A N 1
ATOM 2286 C CA . ILE A 1 284 ? -3.719 -3.541 16.083 1.00 84.38 284 ILE A CA 1
ATOM 2287 C C . ILE A 1 284 ? -3.467 -5.047 15.963 1.00 84.38 284 ILE A C 1
ATOM 2289 O O . ILE A 1 284 ? -3.796 -5.771 16.894 1.00 84.38 284 ILE A O 1
ATOM 2293 N N . GLY A 1 285 ? -2.891 -5.509 14.848 1.00 79.31 285 GLY A N 1
ATOM 2294 C CA . GLY A 1 285 ? -2.481 -6.902 14.664 1.00 79.31 285 GLY A CA 1
ATOM 2295 C C . GLY A 1 285 ? -1.452 -7.356 15.699 1.00 79.31 285 GLY A C 1
ATOM 2296 O O . GLY A 1 285 ? -1.563 -8.471 16.192 1.00 79.31 285 GLY A O 1
ATOM 2297 N N . ASP A 1 286 ? -0.544 -6.463 16.096 1.00 75.75 286 ASP A N 1
ATOM 2298 C CA . ASP A 1 286 ? 0.460 -6.732 17.137 1.00 75.75 286 ASP A CA 1
ATOM 2299 C C . ASP A 1 286 ? -0.112 -6.672 18.565 1.00 75.75 286 ASP A C 1
ATOM 2301 O O . ASP A 1 286 ? 0.569 -6.989 19.540 1.00 75.75 286 ASP A O 1
ATOM 2305 N N . CYS A 1 287 ? -1.362 -6.231 18.727 1.00 79.94 287 CYS A N 1
ATOM 2306 C CA . CYS A 1 287 ? -1.980 -6.127 20.039 1.00 79.94 287 CYS A CA 1
ATOM 2307 C C . CYS A 1 287 ? -2.710 -7.416 20.422 1.00 79.94 287 CYS A C 1
ATOM 2309 O O . CYS A 1 287 ? -3.505 -7.960 19.654 1.00 79.94 287 CYS A O 1
ATOM 2311 N N . GLN A 1 288 ? -2.555 -7.828 21.680 1.00 80.69 288 GLN A N 1
ATOM 2312 C CA . GLN A 1 288 ? -3.363 -8.902 22.242 1.00 80.69 288 GLN A CA 1
ATOM 2313 C C . GLN A 1 288 ? -4.821 -8.446 22.386 1.00 80.69 288 GLN A C 1
ATOM 2315 O O . GLN A 1 288 ? -5.134 -7.515 23.130 1.00 80.69 288 GLN A O 1
ATOM 2320 N N . LEU A 1 289 ? -5.723 -9.111 21.665 1.00 85.12 289 LEU A N 1
ATOM 2321 C CA . LEU A 1 289 ? -7.156 -8.868 21.795 1.00 85.12 289 LEU A CA 1
ATOM 2322 C C . LEU A 1 289 ? -7.664 -9.437 23.120 1.00 85.12 289 LEU A C 1
ATOM 2324 O O . LEU A 1 289 ? -7.341 -10.565 23.492 1.00 85.12 289 LEU A O 1
ATOM 2328 N N . ILE A 1 290 ? -8.513 -8.675 23.806 1.00 88.31 290 ILE A N 1
ATOM 2329 C CA . ILE A 1 290 ? -9.127 -9.127 25.053 1.00 88.31 290 ILE A CA 1
ATOM 2330 C C . ILE A 1 290 ? -10.234 -10.138 24.744 1.00 88.31 290 ILE A C 1
ATOM 2332 O O . ILE A 1 290 ? -11.118 -9.887 23.913 1.00 88.31 290 ILE A O 1
ATOM 2336 N N . ALA A 1 291 ? -10.207 -11.278 25.438 1.00 88.94 291 ALA A N 1
ATOM 2337 C CA . ALA A 1 291 ? -11.195 -12.331 25.262 1.00 88.94 291 ALA A CA 1
ATOM 2338 C C . ALA A 1 291 ? -12.598 -11.848 25.688 1.00 88.94 291 ALA A C 1
ATOM 2340 O O . ALA A 1 291 ? -12.712 -11.100 26.660 1.00 88.94 291 ALA A O 1
ATOM 2341 N N . PRO A 1 292 ? -13.691 -12.294 25.035 1.00 91.69 292 PRO A N 1
ATOM 2342 C CA . PRO A 1 292 ? -15.038 -11.782 25.315 1.00 91.69 292 PRO A CA 1
ATOM 2343 C C . PRO A 1 292 ? -15.489 -11.861 26.779 1.00 91.69 292 PRO A C 1
ATOM 2345 O O . PRO A 1 292 ? -16.241 -11.006 27.234 1.00 91.69 292 PRO A O 1
ATOM 2348 N N . HIS A 1 293 ? -15.015 -12.854 27.535 1.00 91.94 293 HIS A N 1
ATOM 2349 C CA . HIS A 1 293 ? -15.346 -13.012 28.956 1.00 91.94 293 HIS A CA 1
ATOM 2350 C C . HIS A 1 293 ? -14.677 -11.965 29.866 1.00 91.94 293 HIS A C 1
ATOM 2352 O O . HIS A 1 293 ? -15.104 -11.787 31.003 1.00 91.94 293 HIS A O 1
ATOM 2358 N N . GLN A 1 294 ? -13.643 -11.281 29.375 1.00 92.75 294 GLN A N 1
ATOM 2359 C CA . GLN A 1 294 ? -12.937 -10.201 30.069 1.00 92.75 294 GLN A CA 1
ATOM 2360 C C . GLN A 1 294 ? -13.460 -8.815 29.665 1.00 92.75 294 GLN A C 1
ATOM 2362 O O . GLN A 1 294 ? -12.959 -7.802 30.149 1.00 92.75 294 GLN A O 1
ATOM 2367 N N . TRP A 1 295 ? -14.430 -8.737 28.747 1.00 96.44 295 TRP A N 1
ATOM 2368 C CA . TRP A 1 295 ? -15.015 -7.460 28.353 1.00 96.44 295 TRP A CA 1
ATOM 2369 C C . TRP A 1 295 ? -15.787 -6.833 29.509 1.00 96.44 295 TRP A C 1
ATOM 2371 O O . TRP A 1 295 ? -16.424 -7.521 30.309 1.00 96.44 295 TRP A O 1
ATOM 2381 N N . VAL A 1 296 ? -15.769 -5.502 29.557 1.00 95.38 296 VAL A N 1
ATOM 2382 C CA . VAL A 1 296 ? -16.542 -4.745 30.538 1.00 95.38 296 VAL A CA 1
ATOM 2383 C C . VAL A 1 296 ? -18.024 -5.014 30.296 1.00 95.38 296 VAL A C 1
ATOM 2385 O O . VAL A 1 296 ? -18.515 -4.939 29.162 1.00 95.38 296 VAL A O 1
ATOM 2388 N N . LYS A 1 297 ? -18.751 -5.343 31.363 1.00 95.19 297 LYS A N 1
ATOM 2389 C CA . LYS A 1 297 ? -20.181 -5.623 31.269 1.00 95.19 297 LYS A CA 1
ATOM 2390 C C . LYS A 1 297 ? -20.934 -4.358 30.868 1.00 95.19 297 LYS A C 1
ATOM 2392 O O . LYS A 1 297 ? -20.562 -3.240 31.227 1.00 95.19 297 LYS A O 1
ATOM 2397 N N . ASN A 1 298 ? -22.007 -4.521 30.100 1.00 94.31 298 ASN A N 1
ATOM 2398 C CA . ASN A 1 298 ? -22.780 -3.383 29.599 1.00 94.31 298 ASN A CA 1
ATOM 2399 C C . ASN A 1 298 ? -23.390 -2.550 30.735 1.00 94.31 298 ASN A C 1
ATOM 2401 O O . ASN A 1 298 ? -23.562 -1.338 30.586 1.00 94.31 298 ASN A O 1
ATOM 2405 N N . GLU A 1 299 ? -23.720 -3.207 31.845 1.00 93.50 299 GLU A N 1
ATOM 2406 C CA . GLU A 1 299 ? -24.339 -2.626 33.033 1.00 93.50 299 GLU A CA 1
ATOM 2407 C C . GLU A 1 299 ? -23.369 -1.694 33.776 1.00 93.50 299 GLU A C 1
ATOM 2409 O O . GLU A 1 299 ? -23.792 -0.670 34.308 1.00 93.50 299 GLU A O 1
ATOM 2414 N N . ASP A 1 300 ? -22.062 -1.967 33.699 1.00 95.25 300 ASP A N 1
ATOM 2415 C CA . ASP A 1 300 ? -21.002 -1.189 34.360 1.00 95.25 300 ASP A CA 1
ATOM 2416 C C . ASP A 1 300 ? -20.662 0.121 33.617 1.00 95.25 300 ASP A C 1
ATOM 2418 O O . ASP A 1 300 ? -19.807 0.909 34.045 1.00 95.25 300 ASP A O 1
ATOM 2422 N N . ARG A 1 301 ? -21.302 0.366 32.463 1.00 95.06 301 ARG A N 1
ATOM 2423 C CA . ARG A 1 301 ? -21.081 1.546 31.616 1.00 95.06 301 ARG A CA 1
ATOM 2424 C C . ARG A 1 301 ? -22.404 2.171 31.175 1.00 95.06 301 ARG A C 1
ATOM 2426 O O . ARG A 1 301 ? -23.066 1.743 30.222 1.00 95.06 301 ARG A O 1
ATOM 2433 N N . ALA A 1 302 ? -22.763 3.268 31.838 1.00 95.94 302 ALA A N 1
ATOM 2434 C CA . ALA A 1 302 ? -23.892 4.116 31.451 1.00 95.94 302 ALA A CA 1
ATOM 2435 C C . ALA A 1 302 ? -23.564 5.055 30.269 1.00 95.94 302 ALA A C 1
ATOM 2437 O O . ALA A 1 302 ? -24.462 5.454 29.524 1.00 95.94 302 ALA A O 1
ATOM 2438 N N . TYR A 1 303 ? -22.281 5.363 30.060 1.00 97.00 303 TYR A N 1
ATOM 2439 C CA . TYR A 1 303 ? -21.791 6.327 29.073 1.00 97.00 303 TYR A CA 1
ATOM 2440 C C . TYR A 1 303 ? -20.732 5.703 28.168 1.00 97.00 303 TYR A C 1
ATOM 2442 O O . TYR A 1 303 ? -19.980 4.825 28.588 1.00 97.00 303 TYR A O 1
ATOM 2450 N N . CYS A 1 304 ? -20.649 6.179 26.927 1.00 96.56 304 CYS A N 1
ATOM 2451 C CA . CYS A 1 304 ? -19.554 5.814 26.033 1.00 96.56 304 CYS A CA 1
ATOM 2452 C C . CYS A 1 304 ? -18.224 6.325 26.591 1.00 96.56 304 CYS A C 1
ATOM 2454 O O . CYS A 1 304 ? -18.095 7.524 26.810 1.00 96.56 304 CYS A O 1
ATOM 2456 N N . VAL A 1 305 ? -17.216 5.455 26.709 1.00 96.00 305 VAL A N 1
ATOM 2457 C CA . VAL A 1 305 ? -15.910 5.834 27.285 1.00 96.00 305 VAL A CA 1
ATOM 2458 C C . VAL A 1 305 ? -15.148 6.899 26.472 1.00 96.00 305 VAL A C 1
ATOM 2460 O O . VAL A 1 305 ? -14.261 7.558 26.994 1.00 96.00 305 VAL A O 1
ATOM 2463 N N . ILE A 1 306 ? -15.499 7.102 25.193 1.00 95.31 306 ILE A N 1
ATOM 2464 C CA . ILE A 1 306 ? -14.837 8.085 24.315 1.00 95.31 306 ILE A CA 1
ATOM 2465 C C . ILE A 1 306 ? -15.545 9.441 24.331 1.00 95.31 306 ILE A C 1
ATOM 2467 O O . ILE A 1 306 ? -14.919 10.468 24.563 1.00 95.31 306 ILE A O 1
ATOM 2471 N N . CYS A 1 307 ? -16.850 9.471 24.040 1.00 96.12 307 CYS A N 1
ATOM 2472 C CA . CYS A 1 307 ? -17.590 10.734 23.917 1.00 96.12 307 CYS A CA 1
ATOM 2473 C C . CYS A 1 307 ? -18.392 11.115 25.162 1.00 96.12 307 CYS A C 1
ATOM 2475 O O . CYS A 1 307 ? -19.058 12.147 25.142 1.00 96.12 307 CYS A O 1
ATOM 2477 N N . TRP A 1 308 ? -18.401 10.263 26.191 1.00 96.19 308 TRP A N 1
ATOM 2478 C CA . TRP A 1 308 ? -19.112 10.455 27.460 1.00 96.19 308 TRP A CA 1
ATOM 2479 C C . TRP A 1 308 ? -20.629 10.654 27.336 1.00 96.19 308 TRP A C 1
ATOM 2481 O O . TRP A 1 308 ? -21.306 10.987 28.303 1.00 96.19 308 TRP A O 1
ATOM 2491 N N . LYS A 1 309 ? -21.208 10.406 26.155 1.00 96.38 309 LYS A N 1
ATOM 2492 C CA . LYS A 1 309 ? -22.659 10.466 25.934 1.00 96.38 309 LYS A CA 1
ATOM 2493 C C . LYS A 1 309 ? -23.329 9.207 26.476 1.00 96.38 309 LYS A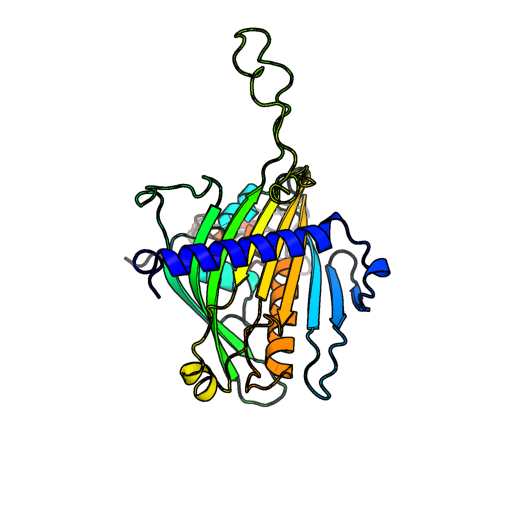 C 1
ATOM 2495 O O . LYS A 1 309 ? -22.818 8.102 26.267 1.00 96.38 309 LYS A O 1
ATOM 2500 N N . SER A 1 310 ? -24.486 9.378 27.116 1.00 96.50 310 SER A N 1
ATOM 2501 C CA . SER A 1 310 ? -25.255 8.278 27.698 1.00 96.50 310 SER A CA 1
ATOM 2502 C C . SER A 1 310 ? -25.755 7.320 26.624 1.00 96.50 310 SER A C 1
ATOM 2504 O O . SER A 1 310 ? -26.215 7.725 25.549 1.00 96.50 310 SER A O 1
ATOM 2506 N N . PHE A 1 311 ? -25.645 6.028 26.909 1.00 96.69 311 PHE A N 1
ATOM 2507 C CA . PHE A 1 311 ? -26.235 4.996 26.073 1.00 96.69 311 PHE A CA 1
ATOM 2508 C C . PHE A 1 311 ? -27.757 5.000 26.209 1.00 96.69 311 PHE A C 1
ATOM 2510 O O . PHE A 1 311 ? -28.305 5.297 27.267 1.00 96.69 311 PHE A O 1
ATOM 2517 N N . ASN A 1 312 ? -28.448 4.632 25.132 1.00 91.62 312 ASN A N 1
ATOM 2518 C CA . ASN A 1 312 ? -29.892 4.427 25.145 1.00 91.62 312 ASN A CA 1
ATOM 2519 C C . ASN A 1 312 ? -30.281 3.327 24.149 1.00 91.62 312 ASN A C 1
ATOM 2521 O O . ASN A 1 312 ? -29.567 3.063 23.181 1.00 91.62 312 ASN A O 1
ATOM 2525 N N . ALA A 1 313 ? -31.413 2.670 24.400 1.00 83.88 313 ALA A N 1
ATOM 2526 C CA . ALA A 1 313 ? -31.818 1.474 23.659 1.00 83.88 313 ALA A CA 1
ATOM 2527 C C . ALA A 1 313 ? -32.089 1.729 22.160 1.00 83.88 313 ALA A C 1
ATOM 2529 O O . ALA A 1 313 ? -31.929 0.825 21.338 1.00 83.88 313 ALA A O 1
ATOM 2530 N N . LEU A 1 314 ? -32.471 2.959 21.797 1.00 85.62 314 LEU A N 1
ATOM 2531 C CA . LEU A 1 314 ? -32.970 3.291 20.460 1.00 85.62 314 LEU A CA 1
ATOM 2532 C C . LEU A 1 314 ? -31.897 3.876 19.531 1.00 85.62 314 LEU A C 1
ATOM 2534 O O . LEU A 1 314 ? -31.770 3.432 18.394 1.00 85.62 314 LEU A O 1
ATOM 2538 N N . PHE A 1 315 ? -31.104 4.837 20.005 1.00 87.38 315 PHE A N 1
ATOM 2539 C CA . PHE A 1 315 ? -30.244 5.673 19.155 1.00 87.38 315 PHE A CA 1
ATOM 2540 C C . PHE A 1 315 ? -28.749 5.549 19.463 1.00 87.38 315 PHE A C 1
ATOM 2542 O O . PHE A 1 315 ? -27.920 5.824 18.596 1.00 87.38 315 PHE A O 1
ATOM 2549 N N . ARG A 1 316 ? -28.372 5.131 20.677 1.00 92.00 316 ARG A N 1
ATOM 2550 C CA . ARG A 1 316 ? -26.968 4.953 21.074 1.00 92.00 316 ARG A CA 1
ATOM 2551 C C . ARG A 1 316 ? -26.770 3.592 21.723 1.00 92.00 316 ARG A C 1
ATOM 2553 O O . ARG A 1 316 ? -26.643 3.486 22.941 1.00 92.00 316 ARG A O 1
ATOM 2560 N N . ARG A 1 317 ? -26.737 2.559 20.878 1.00 92.56 317 ARG A N 1
ATOM 2561 C CA . ARG A 1 317 ? -26.442 1.181 21.284 1.00 92.56 317 ARG A CA 1
ATOM 2562 C C . ARG A 1 317 ? -24.990 1.042 21.751 1.00 92.56 317 ARG A C 1
ATOM 2564 O O . ARG A 1 317 ? -24.113 1.813 21.348 1.00 92.56 317 ARG A O 1
ATOM 2571 N N . ARG A 1 318 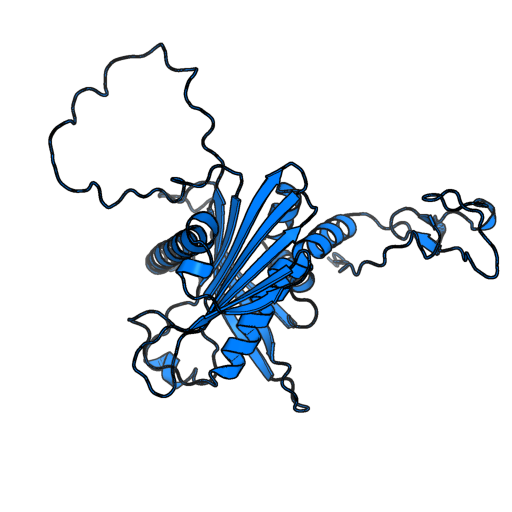? -24.770 0.061 22.623 1.00 94.00 318 ARG A N 1
ATOM 2572 C CA . ARG A 1 318 ? -23.457 -0.313 23.156 1.00 94.00 318 ARG A CA 1
ATOM 2573 C C . ARG A 1 318 ? -22.725 -1.224 22.175 1.00 94.00 318 ARG A C 1
ATOM 2575 O O . ARG A 1 318 ? -23.341 -2.083 21.548 1.00 94.00 318 ARG A O 1
ATOM 2582 N N . HIS A 1 319 ? -21.420 -1.030 22.070 1.00 93.69 319 HIS A N 1
ATOM 2583 C CA . HIS A 1 319 ? -20.502 -1.853 21.294 1.00 93.69 319 HIS A CA 1
ATOM 2584 C C . HIS A 1 319 ? -19.226 -2.056 22.103 1.00 93.69 319 HIS A C 1
ATOM 2586 O O . HIS A 1 319 ? -18.752 -1.112 22.731 1.00 93.69 319 HIS A O 1
ATOM 2592 N N . HIS A 1 320 ? -18.638 -3.245 22.046 1.00 93.12 320 HIS A N 1
ATOM 2593 C CA . HIS A 1 320 ? -17.367 -3.519 22.713 1.00 93.12 320 HIS A CA 1
ATOM 2594 C C . HIS A 1 320 ? -16.184 -3.260 21.787 1.00 93.12 320 HIS A C 1
ATOM 2596 O O . HIS A 1 320 ? -16.164 -3.691 20.628 1.00 93.12 320 HIS A O 1
ATOM 2602 N N . CYS A 1 321 ? -15.175 -2.564 22.303 1.00 91.38 321 CYS A N 1
ATOM 2603 C CA . CYS A 1 321 ? -13.874 -2.489 21.660 1.00 91.38 321 CYS A CA 1
ATOM 2604 C C . CYS A 1 321 ? -13.167 -3.838 21.820 1.00 91.38 321 CYS A C 1
ATOM 2606 O O . CYS A 1 321 ? -12.839 -4.236 22.930 1.00 91.38 321 CYS A O 1
ATOM 2608 N N . ARG A 1 322 ? -12.885 -4.540 20.719 1.00 88.62 322 ARG A N 1
ATOM 2609 C CA . ARG A 1 322 ? -12.220 -5.859 20.765 1.00 88.62 322 ARG A CA 1
ATOM 2610 C C . ARG A 1 322 ? -10.770 -5.799 21.263 1.00 88.62 322 ARG A C 1
ATOM 2612 O O . ARG A 1 322 ? -10.230 -6.818 21.669 1.00 88.62 322 ARG A O 1
ATOM 2619 N N . LEU A 1 323 ? -10.160 -4.614 21.232 1.00 86.31 323 LEU A N 1
ATOM 2620 C CA . LEU A 1 323 ? -8.792 -4.389 21.688 1.00 86.31 323 LEU A CA 1
ATOM 2621 C C . LEU A 1 323 ? -8.691 -4.291 23.216 1.00 86.31 323 LEU A C 1
ATOM 2623 O O . LEU A 1 323 ? -7.763 -4.833 23.789 1.00 86.31 323 LEU A O 1
ATOM 2627 N N . CYS A 1 324 ? -9.628 -3.604 23.875 1.00 90.12 324 CYS A N 1
ATOM 2628 C CA . CYS A 1 324 ? -9.544 -3.319 25.315 1.00 90.12 324 CYS A CA 1
ATOM 2629 C C . CYS A 1 324 ? -10.791 -3.711 26.122 1.00 90.12 324 CYS A C 1
ATOM 2631 O O . CYS A 1 324 ? -10.847 -3.456 27.318 1.00 90.12 324 CYS A O 1
ATOM 2633 N N . GLY A 1 325 ? -11.815 -4.291 25.495 1.00 93.12 325 GLY A N 1
ATOM 2634 C CA . GLY A 1 325 ? -13.042 -4.735 26.162 1.00 93.12 325 GLY A CA 1
ATOM 2635 C C . GLY A 1 325 ? -13.986 -3.622 26.635 1.00 93.12 325 GLY A C 1
ATOM 2636 O O . GLY A 1 325 ? -15.046 -3.933 27.168 1.00 93.12 325 GLY A O 1
ATOM 2637 N N . GLU A 1 326 ? -13.646 -2.343 26.444 1.00 95.88 326 GLU A N 1
ATOM 2638 C CA . GLU A 1 326 ? -14.472 -1.205 26.875 1.00 95.88 326 GLU A CA 1
ATOM 2639 C C . GLU A 1 326 ? -15.722 -0.977 26.016 1.00 95.88 326 GLU A C 1
ATOM 2641 O O . GLU A 1 326 ? -15.800 -1.397 24.855 1.00 95.88 326 GLU A O 1
ATOM 2646 N N . VAL A 1 327 ? -16.685 -0.237 26.579 1.00 96.31 327 VAL A N 1
ATOM 2647 C CA . VAL A 1 327 ? -17.987 0.019 25.949 1.00 96.31 327 VAL A CA 1
ATOM 2648 C C . VAL A 1 327 ? -18.013 1.381 25.244 1.00 96.31 327 VAL A C 1
ATOM 2650 O O . VAL A 1 327 ? -17.910 2.457 25.842 1.00 96.31 327 VAL A O 1
ATOM 2653 N N . ILE A 1 328 ? -18.218 1.343 23.930 1.00 96.44 328 ILE A N 1
ATOM 2654 C CA . ILE A 1 328 ? -18.276 2.499 23.032 1.00 96.44 328 ILE A CA 1
ATOM 2655 C C . ILE A 1 328 ? -19.604 2.555 22.269 1.00 96.44 328 ILE A C 1
ATOM 2657 O O . ILE A 1 328 ? -20.361 1.591 22.210 1.00 96.44 328 ILE A O 1
ATOM 2661 N N . CYS A 1 329 ? -19.916 3.711 21.684 1.00 95.12 329 CYS A N 1
ATOM 2662 C CA . CYS A 1 329 ? -21.069 3.862 20.793 1.00 95.12 329 CYS A CA 1
ATOM 2663 C C . CYS A 1 329 ? -20.676 3.677 19.324 1.00 95.12 329 CYS A C 1
ATOM 2665 O O . CYS A 1 329 ? -19.503 3.799 18.979 1.00 95.12 329 CYS A O 1
ATOM 2667 N N . SER A 1 330 ? -21.660 3.453 18.450 1.00 91.19 330 SER A N 1
ATOM 2668 C CA . SER A 1 330 ? -21.441 3.277 17.006 1.00 91.19 330 SER A CA 1
ATOM 2669 C C . SER A 1 330 ? -20.680 4.439 16.362 1.00 91.19 330 SER A C 1
ATOM 2671 O O . SER A 1 330 ? -19.836 4.207 15.508 1.00 91.19 330 SER A O 1
ATOM 2673 N N . THR A 1 331 ? -20.910 5.679 16.809 1.00 90.81 331 THR A N 1
ATOM 2674 C CA . THR A 1 331 ? -20.203 6.865 16.292 1.00 90.81 331 THR A CA 1
ATOM 2675 C C . THR A 1 331 ? -18.742 6.942 16.732 1.00 90.81 331 THR A C 1
ATOM 2677 O O . THR A 1 331 ? -17.943 7.587 16.067 1.00 90.81 331 THR A O 1
ATOM 2680 N N . CYS A 1 332 ? -18.389 6.316 17.858 1.00 91.19 332 CYS A N 1
ATOM 2681 C CA . CYS A 1 332 ? -17.007 6.235 18.346 1.00 91.19 332 CYS A CA 1
ATOM 2682 C C . CYS A 1 332 ? -16.325 4.921 17.944 1.00 91.19 332 CYS A C 1
ATOM 2684 O O . CYS A 1 332 ? -15.120 4.771 18.124 1.00 91.19 332 CYS A O 1
ATOM 2686 N N . CYS A 1 333 ? -17.085 3.961 17.419 1.00 87.06 333 CYS A N 1
ATOM 2687 C CA . CYS A 1 333 ? -16.563 2.705 16.921 1.00 87.06 333 CYS A CA 1
ATOM 2688 C C . CYS A 1 333 ? -16.004 2.910 15.512 1.00 87.06 333 CYS A C 1
ATOM 2690 O O . CYS A 1 333 ? -16.743 3.177 14.568 1.00 87.06 333 CYS A O 1
ATOM 2692 N N . SER A 1 334 ? -14.689 2.759 15.366 1.00 78.88 334 SER A N 1
ATOM 2693 C CA . SER A 1 334 ? -14.047 2.644 14.058 1.00 78.88 334 SER A CA 1
ATOM 2694 C C . SER A 1 334 ? -13.842 1.164 13.751 1.00 78.88 334 SER A C 1
ATOM 2696 O O . SER A 1 334 ? -13.067 0.485 14.426 1.00 78.88 334 SER A O 1
ATOM 2698 N N . LEU A 1 335 ? -14.559 0.648 12.752 1.00 76.75 335 LEU A N 1
ATOM 2699 C CA . LEU A 1 335 ? -14.352 -0.715 12.274 1.00 76.75 335 LEU A CA 1
ATOM 2700 C C . LEU A 1 335 ? -13.083 -0.759 11.424 1.00 76.75 335 LEU A C 1
ATOM 2702 O O . LEU A 1 335 ? -12.990 -0.092 10.393 1.00 76.75 335 LEU A O 1
ATOM 2706 N N . ARG A 1 336 ? -12.116 -1.569 11.853 1.00 74.94 336 ARG A N 1
ATOM 2707 C CA . ARG A 1 336 ? -10.883 -1.838 11.113 1.00 74.94 336 ARG A CA 1
ATOM 2708 C C . ARG A 1 336 ? -10.783 -3.333 10.851 1.00 74.94 336 ARG A C 1
ATOM 2710 O O . ARG A 1 336 ? -10.976 -4.138 11.758 1.00 74.94 336 ARG A O 1
ATOM 2717 N N . THR A 1 337 ? -10.510 -3.697 9.603 1.00 69.38 337 THR A N 1
ATOM 2718 C CA . THR A 1 337 ? -10.173 -5.076 9.247 1.00 69.38 337 THR A CA 1
ATOM 2719 C C . THR A 1 337 ? -8.717 -5.309 9.617 1.00 69.38 337 THR A C 1
ATOM 2721 O O . THR A 1 337 ? -7.841 -4.610 9.113 1.00 69.38 337 THR A O 1
ATOM 2724 N N . ILE A 1 338 ? -8.477 -6.282 10.487 1.00 70.56 338 ILE A N 1
ATOM 2725 C CA . ILE A 1 338 ? -7.141 -6.766 10.829 1.00 70.56 338 ILE A CA 1
ATOM 2726 C C . ILE A 1 338 ? -6.982 -8.177 10.267 1.00 70.56 338 ILE A C 1
ATOM 2728 O O . ILE A 1 338 ? -7.951 -8.937 10.229 1.00 70.56 338 ILE A O 1
ATOM 2732 N N . ASN A 1 339 ? -5.780 -8.514 9.806 1.00 65.25 339 ASN A N 1
ATOM 2733 C CA . ASN A 1 339 ? -5.426 -9.902 9.535 1.00 65.25 339 ASN A CA 1
ATOM 2734 C C . ASN A 1 339 ? -4.791 -10.429 10.816 1.00 65.25 339 ASN A C 1
ATOM 2736 O O . ASN A 1 339 ? -3.715 -9.969 11.186 1.00 65.25 339 ASN A O 1
ATOM 2740 N N . ILE A 1 340 ? -5.479 -11.332 11.506 1.00 61.62 340 ILE A N 1
ATOM 2741 C CA . ILE A 1 340 ? -4.898 -12.014 12.658 1.00 61.62 340 ILE A CA 1
ATOM 2742 C C . ILE A 1 340 ? -3.968 -13.077 12.076 1.00 61.62 340 ILE A C 1
ATOM 2744 O O . ILE A 1 340 ? -4.437 -14.040 11.465 1.00 61.62 340 ILE A O 1
ATOM 2748 N N . VAL A 1 341 ? -2.659 -12.853 12.184 1.00 53.12 341 VAL A N 1
ATOM 2749 C CA . VAL A 1 341 ? -1.681 -13.917 11.967 1.00 53.12 341 VAL A CA 1
ATOM 2750 C C . VAL A 1 341 ? -1.782 -14.786 13.211 1.00 53.12 341 VAL A C 1
ATOM 2752 O O . VAL A 1 341 ? -1.272 -14.431 14.265 1.00 53.12 341 VAL A O 1
ATOM 2755 N N . ASN A 1 342 ? -2.557 -15.866 13.130 1.00 44.19 342 ASN A N 1
ATOM 2756 C CA . ASN A 1 342 ? -2.447 -16.907 14.137 1.00 44.19 342 ASN A CA 1
ATOM 2757 C C . ASN A 1 342 ? -1.103 -17.581 13.867 1.00 44.19 342 ASN A C 1
ATOM 2759 O O . ASN A 1 342 ? -0.974 -18.261 12.846 1.00 44.19 342 ASN A O 1
ATOM 2763 N N . ASP A 1 343 ? -0.125 -17.362 14.742 1.00 37.84 343 ASP A N 1
ATOM 2764 C CA . ASP A 1 343 ? 1.049 -18.221 14.839 1.00 37.84 343 ASP A CA 1
ATOM 2765 C C . ASP A 1 343 ? 0.540 -19.613 15.230 1.00 37.84 343 ASP A C 1
ATOM 2767 O O . ASP A 1 343 ? 0.309 -19.923 16.396 1.00 37.84 343 ASP A O 1
ATOM 2771 N N . ILE A 1 344 ? 0.216 -20.414 14.219 1.00 32.06 344 ILE A N 1
ATOM 2772 C CA . ILE A 1 344 ? 0.062 -21.851 14.375 1.00 32.06 344 ILE A CA 1
ATOM 2773 C C . ILE A 1 344 ? 1.466 -22.393 14.133 1.00 32.06 344 ILE A C 1
ATOM 2775 O O . ILE A 1 344 ? 1.929 -22.377 12.990 1.00 32.06 344 ILE A O 1
ATOM 2779 N N . GLU A 1 345 ? 2.133 -22.754 15.232 1.00 30.72 345 GLU A N 1
ATOM 2780 C CA . GLU A 1 345 ? 3.361 -23.564 15.249 1.00 30.72 345 GLU A CA 1
ATOM 2781 C C . GLU A 1 345 ? 3.245 -24.814 14.368 1.00 30.72 345 GLU A C 1
ATOM 2783 O O . GLU A 1 345 ? 2.168 -25.463 14.378 1.00 30.72 345 GLU A O 1
#

Sequence (345 aa):
MHLSHEREQTCRMHHRAMRQITDVLGICLNSTRRKEQWSCLRRDKHEELYAKRTDQGVINGSSIYYLAVNEASCGFEEAFNLLHFDSTAQFRLMMKLLHGRDFKDGALLSMHTKEDSLRNWTMDTQHAAVRFTYHDHRKSLLLREQHLTFFQTLKIFLPDNQHHHEHRSHSAVASMMKNTSSMAGLSARPSDGVHKRTIALSWVPFPQSHDAMLEAAQQVNLQYTLIVEEIFSNRLRLSCVTSCFHDKNDGHLAGSPWAARAIARRLVLRSVGKLEAAVAASRIGDCQLIAPHQWVKNEDRAYCVICWKSFNALFRRRHHCRLCGEVICSTCCSLRTINIVNDIE

Secondary structure (DSSP, 8-state):
--TTT-HHHHHHHHHHHHHHHHHHHHHHHT--TTTTTPEEEEE-SS-EEEEEE---S-TT---EEEEEEEEE-S-HHHHHHHH--SSHHHHHHHHHHHHTTSEEEEEEEEE--GGG-SS---TTEEEEEEEEEEEE--SSS--EEEEEEEEEEEEEE-------SS-SS----TTS-------TTS---TTTT--S-EEEEEEEEPPPPHHHHHH-TT---EEEEEEEEEEETTEEEEEEEEEES--TTS----S-HHHHHHHHHHHHHHHHHHHHHHHHHHHHHTSPPPPGGGSPPGGG-SB-TTT-PBPBTTTB-EEE-TTT--EEETTT-------------

Foldseek 3Di:
DACLVCVVLVVVQVVVQVVVLLVLCCCVFPDDCVVQPWAWPDDDPFKTKTKDWDDDDDPPDIKIKIKIKGKAQAFPVLLVQLLDDDFLVSVQLSCCLLQPPQWDGKGFPYWDDPVSPPDDDDPFKTWTKMKTWGWQPDPDPDTDIAIAIWIKMKGKDAAPDPPPDPDPDDDDDPPPDPDDPDPPPPDPPSNPRQRFTKIKIKTAGRADDPVVQVVPLAHFHKIKIWMWTDPDGSMIMIMIMMMGDDDPPRDDHRHDPVSNVSVRSSNNCSNRVRSNLSSVLVVLLPADFDDQVPADDPVNDQAAPPPRHGADDPQWDWDADRRRNGTHTPVPDDDHDHDNPPPPD

InterPro domains:
  IPR000306 FYVE zinc finger [PF01363] (294-337)
  IPR000306 FYVE zinc finger [SM00064] (290-343)
  IPR011011 Zinc finger, FYVE/PHD-type [SSF57903] (289-338)
  IPR013083 Zinc finger, RING/FYVE/PHD-type [G3DSA:3.30.40.10] (286-342)
  IPR017455 Zinc finger, FYVE-related [PS50178] (298-345)

pLDDT: mean 76.26, std 21.03, range [27.34, 97.56]

Radius of gyration: 24.09 Å; chains: 1; bounding box: 80×46×68 Å